Protein AF-A0A9P6LSP8-F1 (afdb_monomer_lite)

pLDDT: mean 77.87, std 23.36, range [24.56, 97.88]

Organism: NCBI:txid1440133

Structure (mmCIF, N/CA/C/O backbone):
data_AF-A0A9P6LSP8-F1
#
_entry.id   AF-A0A9P6LSP8-F1
#
loop_
_atom_site.group_PDB
_atom_site.id
_atom_site.type_symbol
_atom_site.label_atom_id
_atom_site.label_alt_id
_atom_site.label_comp_id
_atom_site.label_asym_id
_atom_site.label_entity_id
_atom_site.label_seq_id
_atom_site.pdbx_PDB_ins_code
_atom_site.Cartn_x
_atom_site.Cartn_y
_atom_site.Cartn_z
_atom_site.occupancy
_atom_site.B_iso_or_equiv
_atom_site.auth_seq_id
_atom_site.auth_comp_id
_atom_site.auth_asym_id
_atom_site.auth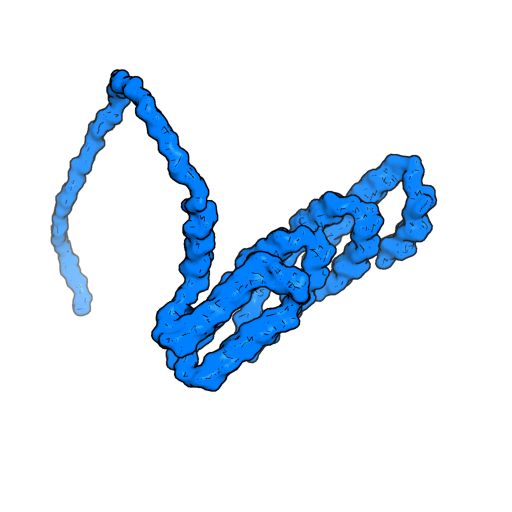_atom_id
_atom_site.pdbx_PDB_model_num
ATOM 1 N N . MET A 1 1 ? -10.458 -14.085 19.325 1.00 61.28 1 MET A N 1
ATOM 2 C CA . MET A 1 1 ? -10.525 -14.701 20.668 1.00 61.28 1 MET A CA 1
ATOM 3 C C . MET A 1 1 ? -11.091 -13.749 21.719 1.00 61.28 1 MET A C 1
ATOM 5 O O . MET A 1 1 ? -12.047 -14.156 22.343 1.00 61.28 1 MET A O 1
ATOM 9 N N . LEU A 1 2 ? -10.627 -12.500 21.901 1.00 66.06 2 LEU A N 1
ATOM 10 C CA . LEU A 1 2 ? -11.286 -11.55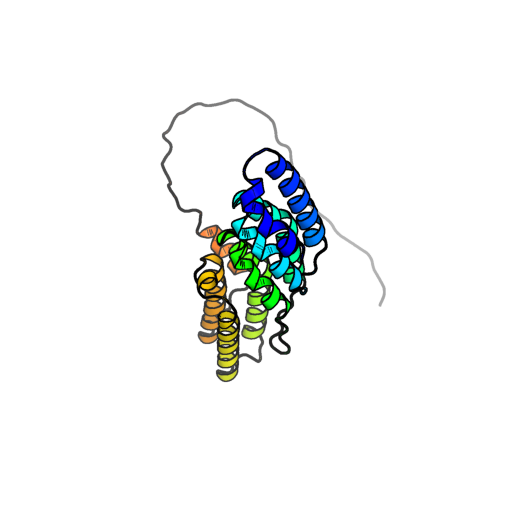6 22.839 1.00 66.06 2 LEU A CA 1
ATOM 11 C C . LEU A 1 2 ? -12.669 -11.077 22.349 1.00 66.06 2 LEU A C 1
ATOM 13 O O . LEU A 1 2 ? -13.629 -11.066 23.115 1.00 66.06 2 LEU A O 1
ATOM 17 N N . HIS A 1 3 ? -12.783 -10.743 21.058 1.00 61.31 3 HIS A N 1
ATOM 18 C CA . HIS A 1 3 ? -14.036 -10.276 20.447 1.00 61.31 3 HIS A CA 1
ATOM 19 C C . HIS A 1 3 ? -15.187 -11.282 20.624 1.00 61.31 3 HIS A C 1
ATOM 21 O O . HIS A 1 3 ? -16.324 -10.893 20.842 1.00 61.31 3 HIS A O 1
ATOM 27 N N . THR A 1 4 ? -14.886 -12.581 20.617 1.00 69.12 4 THR A N 1
ATOM 28 C CA . THR A 1 4 ? -15.861 -13.676 20.720 1.00 69.12 4 THR A CA 1
ATOM 29 C C . THR A 1 4 ? -16.591 -13.694 22.065 1.00 69.12 4 THR A C 1
ATOM 31 O O . THR A 1 4 ? -17.728 -14.144 22.138 1.00 69.12 4 THR A O 1
ATOM 34 N N . TRP A 1 5 ? -15.951 -13.182 23.119 1.00 62.47 5 TRP A N 1
ATOM 35 C CA . TRP A 1 5 ? -16.520 -13.126 24.466 1.00 62.47 5 TRP A CA 1
ATOM 36 C C . TRP A 1 5 ? -17.176 -11.791 24.788 1.00 62.47 5 TRP A C 1
ATOM 38 O O . TRP A 1 5 ? -18.027 -11.759 25.663 1.00 62.47 5 TRP A O 1
ATOM 48 N N . ILE A 1 6 ? -16.789 -10.708 24.109 1.00 65.19 6 ILE A N 1
ATOM 49 C CA . ILE A 1 6 ? -17.294 -9.354 24.387 1.00 65.19 6 ILE A CA 1
ATOM 50 C C . ILE A 1 6 ? -18.450 -8.992 23.451 1.00 65.19 6 ILE A C 1
ATOM 52 O O . ILE A 1 6 ? -19.449 -8.442 23.903 1.00 65.19 6 ILE A O 1
ATOM 56 N N . HIS A 1 7 ? -18.360 -9.353 22.167 1.00 66.50 7 HIS A N 1
ATOM 57 C CA . HIS A 1 7 ? -19.367 -8.976 21.175 1.00 66.50 7 HIS A CA 1
ATOM 58 C C . HIS A 1 7 ? -20.797 -9.444 21.481 1.00 66.50 7 HIS A C 1
ATOM 60 O O . HIS A 1 7 ? -21.718 -8.686 21.204 1.00 66.50 7 HIS A O 1
ATOM 66 N N . PRO A 1 8 ? -21.039 -10.633 22.064 1.00 73.56 8 PRO A N 1
ATOM 67 C CA . PRO A 1 8 ? -22.403 -11.058 22.391 1.00 73.56 8 PRO A CA 1
ATOM 68 C C . PRO A 1 8 ? -23.097 -10.190 23.448 1.00 73.56 8 PRO A C 1
ATOM 70 O O . PRO A 1 8 ? -24.321 -10.181 23.520 1.00 73.56 8 PRO A O 1
ATOM 73 N N . TRP A 1 9 ? -22.326 -9.471 24.266 1.00 65.56 9 TRP A N 1
ATOM 74 C CA . TRP A 1 9 ? -22.843 -8.644 25.359 1.00 65.56 9 TRP A CA 1
ATOM 75 C C . TRP A 1 9 ? -22.936 -7.164 24.982 1.00 65.56 9 TRP A C 1
ATOM 77 O O . TRP A 1 9 ? -23.571 -6.412 25.713 1.00 65.56 9 TRP A O 1
ATOM 87 N N . LEU A 1 10 ? -22.367 -6.763 23.833 1.00 65.94 10 LEU A N 1
ATOM 88 C CA . LEU A 1 10 ? -22.430 -5.398 23.292 1.00 65.94 10 LEU A CA 1
ATOM 89 C C . LEU A 1 10 ? -23.855 -4.822 23.313 1.00 65.94 10 LEU A C 1
ATOM 91 O O . LEU A 1 10 ? -24.031 -3.787 23.945 1.00 65.94 10 LEU A O 1
ATOM 95 N N . PRO A 1 11 ? -24.885 -5.500 22.760 1.00 65.69 11 PRO A N 1
ATOM 96 C CA . PRO A 1 11 ? -26.241 -4.940 22.698 1.00 65.69 11 PRO A CA 1
ATOM 97 C C . PRO A 1 11 ? -26.900 -4.734 24.069 1.00 65.69 11 PRO A C 1
ATOM 99 O O . PRO A 1 11 ? -27.902 -4.042 24.181 1.00 65.69 11 PRO A O 1
ATOM 102 N N . VAL A 1 12 ? -26.378 -5.385 25.114 1.00 63.94 12 VAL A N 1
ATOM 103 C CA . VAL A 1 12 ? -26.905 -5.311 26.487 1.00 63.94 12 VAL A CA 1
ATOM 104 C C . VAL A 1 12 ? -26.190 -4.221 27.295 1.00 63.94 12 VAL A C 1
ATOM 106 O O . VAL A 1 12 ? -26.702 -3.774 28.317 1.00 63.94 12 VAL A O 1
ATOM 109 N N . LEU A 1 13 ? -25.003 -3.793 26.852 1.00 60.16 13 LEU A N 1
ATOM 110 C CA . LEU A 1 13 ? -24.149 -2.822 27.540 1.00 60.16 13 LEU A CA 1
ATOM 111 C C . LEU A 1 13 ? -24.349 -1.372 27.061 1.00 60.16 13 LEU A C 1
ATOM 113 O O . LEU A 1 13 ? -23.879 -0.470 27.751 1.00 60.16 13 LEU A O 1
ATOM 117 N N . GLU A 1 14 ? -25.107 -1.155 25.975 1.00 55.66 14 GLU A N 1
ATOM 118 C CA . GLU A 1 14 ? -25.352 0.134 25.285 1.00 55.66 14 GLU A CA 1
ATOM 119 C C . GLU A 1 14 ? -25.941 1.280 26.152 1.00 55.66 14 GLU A C 1
ATOM 121 O O . GLU A 1 14 ? -26.179 2.379 25.650 1.00 55.66 14 GLU A O 1
ATOM 126 N N . GLU A 1 15 ? -26.186 1.086 27.454 1.00 56.22 15 GLU A N 1
ATOM 127 C CA . GLU A 1 15 ? -26.955 2.028 28.279 1.00 56.22 15 GLU A CA 1
ATOM 128 C C . GLU A 1 15 ? -26.159 3.069 29.098 1.00 56.22 15 GLU A C 1
ATOM 130 O O . GLU A 1 15 ? -26.785 3.992 29.617 1.00 56.22 15 GLU A O 1
ATOM 135 N N . SER A 1 16 ? -24.821 3.039 29.236 1.00 56.72 16 SER A N 1
ATOM 136 C CA . SER A 1 16 ? -24.092 4.159 29.896 1.00 56.72 16 SER A CA 1
ATOM 137 C C . SER A 1 16 ? -22.555 4.098 29.812 1.00 56.72 16 SER A C 1
ATOM 139 O O . SER A 1 16 ? -21.981 3.094 29.412 1.00 56.72 16 SER A O 1
ATOM 141 N N . ARG A 1 17 ? -21.901 5.196 30.256 1.00 53.81 17 ARG A N 1
ATOM 142 C CA . ARG A 1 17 ? -20.453 5.531 30.418 1.00 53.81 17 ARG A CA 1
ATOM 143 C C . ARG A 1 17 ? -19.425 4.387 30.539 1.00 53.81 17 ARG A C 1
ATOM 145 O O . ARG A 1 17 ? -18.260 4.618 30.222 1.00 53.81 17 ARG A O 1
ATOM 152 N N . LEU A 1 18 ? -19.836 3.201 30.981 1.00 53.88 18 LEU A N 1
ATOM 153 C CA .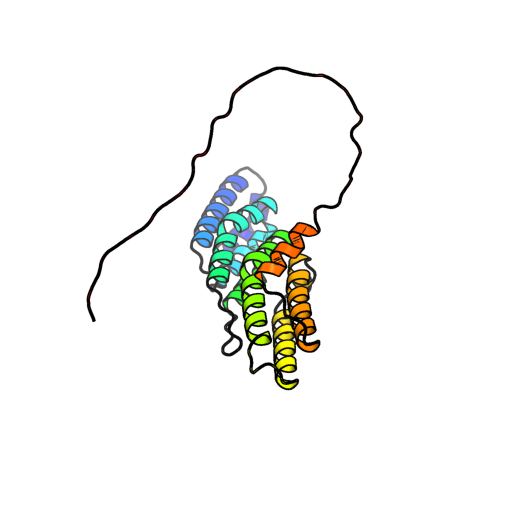 LEU A 1 18 ? -19.042 1.972 31.011 1.00 53.88 18 LEU A CA 1
ATOM 154 C C . LEU A 1 18 ? -18.443 1.631 29.634 1.00 53.88 18 LEU A C 1
ATOM 156 O O . LEU A 1 18 ? -17.298 1.190 29.556 1.00 53.88 18 LEU A O 1
ATOM 160 N N . ASP A 1 19 ? -19.181 1.920 28.560 1.00 62.88 19 ASP A N 1
ATOM 161 C CA . ASP A 1 19 ? -18.735 1.741 27.177 1.00 62.88 19 ASP A CA 1
ATOM 162 C C . ASP A 1 19 ? -17.485 2.572 26.847 1.00 62.88 19 ASP A C 1
ATOM 164 O O . ASP A 1 19 ? -16.518 2.068 26.277 1.00 62.88 19 ASP A O 1
ATOM 168 N N . GLN A 1 20 ? -17.440 3.847 27.247 1.00 67.00 20 GLN A N 1
ATOM 169 C CA . GLN A 1 20 ? -16.327 4.732 26.882 1.00 67.00 20 GLN A CA 1
ATOM 170 C C . GLN A 1 20 ? -15.009 4.338 27.560 1.00 67.00 20 GLN A C 1
ATOM 172 O O . GLN A 1 20 ? -13.959 4.355 26.913 1.00 67.00 20 GLN A O 1
ATOM 177 N N . GLU A 1 21 ? -15.055 3.967 28.842 1.00 74.12 21 GLU A N 1
ATOM 178 C CA . GLU A 1 21 ? -13.865 3.546 29.590 1.00 74.12 21 GLU A CA 1
ATOM 179 C C . GLU A 1 21 ? -13.378 2.165 29.127 1.00 74.12 21 GLU A C 1
ATOM 181 O O . GLU A 1 21 ? -12.191 1.996 28.833 1.00 74.12 21 GLU A O 1
ATOM 186 N N . LEU A 1 22 ? -14.293 1.204 28.948 1.00 78.75 22 LEU A N 1
ATOM 187 C CA . LEU A 1 22 ? -13.953 -0.144 28.498 1.00 78.75 22 LEU A CA 1
ATOM 188 C C . LEU A 1 22 ? -13.414 -0.156 27.059 1.00 78.75 22 LEU A C 1
ATOM 190 O O . LEU A 1 22 ? -12.367 -0.759 26.807 1.00 78.75 22 LEU A O 1
ATOM 194 N N . TYR A 1 23 ? -14.061 0.536 26.111 1.00 80.62 23 TYR A N 1
ATOM 195 C CA . TYR A 1 23 ? -13.532 0.649 24.745 1.00 80.62 23 TYR A CA 1
ATOM 196 C C . TYR A 1 23 ? -12.237 1.453 24.703 1.00 80.62 23 TYR A C 1
ATOM 198 O O . TYR A 1 23 ? -11.376 1.166 23.872 1.00 80.62 23 TYR A O 1
ATOM 206 N N . GLY A 1 24 ? -12.058 2.434 25.591 1.00 84.75 24 GLY A N 1
ATOM 207 C CA . GLY A 1 24 ? -10.783 3.128 25.763 1.00 84.75 24 GLY A CA 1
ATOM 208 C C . GLY A 1 24 ? -9.654 2.163 26.131 1.00 84.75 24 GLY A C 1
ATOM 209 O O . GLY A 1 24 ? -8.609 2.142 25.475 1.00 84.75 24 GLY A O 1
ATOM 210 N N . ASP A 1 25 ? -9.884 1.301 27.119 1.00 85.06 25 ASP A N 1
ATOM 211 C CA . ASP A 1 25 ? -8.906 0.306 27.556 1.00 85.06 25 ASP A CA 1
ATOM 212 C C . ASP A 1 25 ? -8.633 -0.777 26.514 1.00 85.06 25 ASP A C 1
ATOM 214 O O . ASP A 1 25 ? -7.474 -1.152 26.302 1.00 85.06 25 ASP A O 1
ATOM 218 N N . ILE A 1 26 ? -9.671 -1.262 25.830 1.00 86.88 26 ILE A N 1
ATOM 219 C CA . ILE A 1 26 ? -9.524 -2.229 24.740 1.00 86.88 26 ILE A CA 1
ATOM 220 C C . ILE A 1 26 ? -8.712 -1.608 23.604 1.00 86.88 26 ILE A C 1
ATOM 222 O O . ILE A 1 26 ? -7.727 -2.208 23.177 1.00 86.88 26 ILE A O 1
ATOM 226 N N . ARG A 1 27 ? -9.055 -0.393 23.155 1.00 89.00 27 ARG A N 1
ATOM 227 C CA . ARG A 1 27 ? -8.299 0.316 22.111 1.00 89.00 27 ARG A CA 1
ATOM 228 C C . ARG A 1 27 ? -6.853 0.533 22.516 1.00 89.00 27 ARG A C 1
ATOM 230 O O . ARG A 1 27 ? -5.969 0.290 21.706 1.00 89.00 27 ARG A O 1
ATOM 237 N N . ARG A 1 28 ? -6.588 0.920 23.766 1.00 89.56 28 ARG A N 1
ATOM 238 C CA . ARG A 1 28 ? -5.221 1.069 24.280 1.00 89.56 28 ARG A CA 1
ATOM 239 C C . ARG A 1 28 ? -4.450 -0.251 24.227 1.00 89.56 28 ARG A C 1
ATOM 241 O O . ARG A 1 28 ? -3.308 -0.266 23.778 1.00 89.56 28 ARG A O 1
ATOM 248 N N . LYS A 1 29 ? -5.055 -1.365 24.651 1.00 89.25 29 LYS A N 1
ATOM 249 C CA . LYS A 1 29 ? -4.416 -2.691 24.585 1.00 89.25 29 LYS A CA 1
ATOM 250 C C . LYS A 1 29 ? -4.181 -3.148 23.145 1.00 89.25 29 LYS A C 1
ATOM 252 O O . LYS A 1 29 ? -3.104 -3.660 22.852 1.00 89.25 29 LYS A O 1
ATOM 257 N N . LEU A 1 30 ? -5.149 -2.928 22.253 1.00 90.56 30 LEU A N 1
ATOM 258 C CA . LEU A 1 30 ? -5.001 -3.192 20.820 1.00 90.56 30 LEU A CA 1
ATOM 259 C C . LEU A 1 30 ? -3.877 -2.342 20.225 1.00 90.56 30 LEU A C 1
ATOM 261 O O . LEU A 1 30 ? -3.019 -2.886 19.544 1.00 90.56 30 LEU A O 1
ATOM 265 N N . ALA A 1 31 ? -3.825 -1.047 20.542 1.00 91.69 31 ALA A N 1
ATOM 266 C CA . ALA A 1 31 ? -2.787 -0.135 20.074 1.00 91.69 31 ALA A CA 1
ATOM 267 C C . ALA A 1 31 ? -1.391 -0.602 20.492 1.00 91.69 31 ALA A C 1
ATOM 269 O O . ALA A 1 31 ? -0.483 -0.608 19.670 1.00 91.69 31 ALA A O 1
ATOM 270 N N . LEU A 1 32 ? -1.221 -1.029 21.748 1.00 91.31 32 LEU A N 1
ATOM 271 C CA . LEU A 1 32 ? 0.051 -1.557 22.247 1.00 91.31 32 LEU A CA 1
ATOM 272 C C . LEU A 1 32 ? 0.450 -2.861 21.545 1.00 91.31 32 LEU A C 1
ATOM 274 O O . LEU A 1 32 ? 1.609 -3.022 21.175 1.00 91.31 32 LEU A O 1
ATOM 278 N N . GLY A 1 33 ? -0.502 -3.775 21.337 1.00 91.56 33 GLY A N 1
ATOM 279 C CA . GLY A 1 33 ? -0.252 -5.028 20.622 1.00 91.56 33 GLY A CA 1
ATOM 280 C C . GLY A 1 33 ? 0.118 -4.797 19.157 1.00 91.56 33 GLY A C 1
ATOM 281 O O . GLY A 1 33 ? 1.120 -5.323 18.686 1.00 91.56 33 GLY A O 1
ATOM 282 N N . LEU A 1 34 ? -0.645 -3.952 18.460 1.00 92.12 34 LEU A N 1
ATOM 283 C CA . LEU A 1 34 ? -0.401 -3.572 17.066 1.00 92.12 34 LEU A CA 1
ATOM 284 C C . LEU A 1 34 ? 0.897 -2.772 16.910 1.00 92.12 34 LEU A C 1
ATOM 286 O O . LEU A 1 34 ? 1.607 -2.935 15.925 1.00 92.12 34 LEU A O 1
ATOM 290 N N . ALA A 1 35 ? 1.262 -1.966 17.906 1.00 90.38 35 ALA A N 1
ATOM 291 C CA . ALA A 1 35 ? 2.534 -1.261 17.899 1.00 90.38 35 ALA A CA 1
ATOM 292 C C . ALA A 1 35 ? 3.732 -2.214 18.006 1.00 90.38 35 ALA A C 1
ATOM 294 O O . ALA A 1 35 ? 4.800 -1.843 17.543 1.00 90.38 35 ALA A O 1
ATOM 295 N N . ALA A 1 36 ? 3.599 -3.412 18.580 1.00 89.00 36 ALA A N 1
ATOM 296 C CA . ALA A 1 36 ? 4.663 -4.426 18.643 1.00 89.00 36 ALA A CA 1
ATOM 297 C C . ALA A 1 36 ? 4.507 -5.546 17.593 1.00 89.00 36 ALA A C 1
ATOM 299 O O . ALA A 1 36 ? 5.291 -6.494 17.577 1.00 89.00 36 ALA A O 1
ATOM 300 N N . TRP A 1 37 ? 3.484 -5.455 16.744 1.00 93.00 37 TRP A N 1
ATOM 301 C CA . TRP A 1 37 ? 3.138 -6.468 15.754 1.00 93.00 37 TRP A CA 1
ATOM 302 C C . TRP A 1 37 ? 4.096 -6.458 14.553 1.00 93.00 37 TRP A C 1
ATOM 304 O O . TRP A 1 37 ? 4.677 -5.432 14.197 1.00 93.00 37 TRP A O 1
ATOM 314 N N . ASN A 1 38 ? 4.247 -7.628 13.927 1.00 90.81 38 ASN A N 1
ATOM 315 C CA . ASN A 1 38 ? 5.049 -7.840 12.727 1.00 90.81 38 ASN A CA 1
ATOM 316 C C . ASN A 1 38 ? 4.139 -7.925 11.499 1.00 90.81 38 ASN A C 1
ATOM 318 O O . ASN A 1 38 ? 3.220 -8.734 11.495 1.00 90.81 38 ASN A O 1
ATOM 322 N N . VAL A 1 39 ? 4.452 -7.178 10.437 1.00 93.94 39 VAL A N 1
ATOM 323 C CA . VAL A 1 39 ? 3.640 -7.104 9.208 1.00 93.94 39 VAL A CA 1
ATOM 324 C C . VAL A 1 39 ? 3.276 -8.470 8.618 1.00 93.94 39 VAL A C 1
ATOM 326 O O . VAL A 1 39 ? 2.163 -8.644 8.135 1.00 93.94 39 VAL A O 1
ATOM 329 N N . LEU A 1 40 ? 4.177 -9.452 8.688 1.00 93.56 40 LEU A N 1
ATOM 330 C CA . LEU A 1 40 ? 3.964 -10.789 8.127 1.00 93.56 40 LEU A CA 1
ATOM 331 C C . LEU A 1 40 ? 3.054 -11.683 8.984 1.00 93.56 40 LEU A C 1
ATOM 333 O O . LEU A 1 40 ? 2.701 -12.776 8.547 1.00 93.56 40 LEU A O 1
ATOM 337 N N . ASP A 1 41 ? 2.674 -11.265 10.195 1.00 92.69 41 ASP A N 1
ATOM 338 C CA . ASP A 1 41 ? 1.727 -12.010 11.023 1.00 92.69 41 ASP A CA 1
ATOM 339 C C . ASP A 1 41 ? 0.272 -11.663 10.633 1.00 92.69 41 ASP A C 1
ATOM 341 O O . ASP A 1 41 ? -0.217 -10.578 10.961 1.00 92.69 41 ASP A O 1
ATOM 345 N N . PRO A 1 42 ? -0.487 -12.588 10.012 1.00 88.69 42 PRO A N 1
ATOM 346 C CA . PRO A 1 42 ? -1.859 -12.327 9.575 1.00 88.69 42 PRO A CA 1
ATOM 347 C C . PRO A 1 42 ? -2.860 -12.221 10.737 1.00 88.69 42 PRO A C 1
ATOM 349 O O . PRO A 1 42 ? -4.042 -11.942 10.516 1.00 88.69 42 PRO A O 1
ATOM 352 N N . SER A 1 43 ? -2.443 -12.498 11.978 1.00 89.44 43 SER A N 1
ATOM 353 C CA . SER A 1 43 ? -3.336 -12.518 13.137 1.00 89.44 43 SER A CA 1
ATOM 354 C C . SER A 1 43 ? -3.937 -11.144 13.455 1.00 89.44 43 SER A C 1
ATOM 356 O O . SER A 1 43 ? -5.102 -11.081 13.855 1.00 89.44 43 SER A O 1
ATOM 358 N N . ALA A 1 44 ? -3.198 -10.053 13.220 1.00 91.50 44 ALA A N 1
ATOM 359 C CA . ALA A 1 44 ? -3.632 -8.697 13.555 1.00 91.50 44 ALA A CA 1
ATOM 360 C C . ALA A 1 44 ? -4.915 -8.287 12.825 1.00 91.50 44 ALA A C 1
ATOM 362 O O . ALA A 1 44 ? -5.849 -7.807 13.468 1.00 91.50 44 ALA A O 1
ATOM 363 N N . LEU A 1 45 ? -5.005 -8.555 11.517 1.00 90.88 45 LEU A N 1
ATOM 364 C CA . LEU A 1 45 ? -6.209 -8.280 10.727 1.00 90.88 45 LEU A CA 1
ATOM 365 C C . LEU A 1 45 ? -7.426 -9.025 11.287 1.00 90.88 45 LEU A C 1
ATOM 367 O O . LEU A 1 45 ? -8.453 -8.408 11.548 1.00 90.88 45 LEU A O 1
ATOM 371 N N . ARG A 1 46 ? -7.288 -10.324 11.586 1.00 89.00 46 ARG A N 1
ATOM 372 C CA . ARG A 1 46 ? -8.381 -11.146 12.152 1.00 89.00 46 ARG A CA 1
ATOM 373 C C . ARG A 1 46 ? -8.812 -10.687 13.543 1.00 89.00 46 ARG A C 1
ATOM 375 O O . ARG A 1 46 ? -9.953 -10.890 13.955 1.00 89.00 46 ARG A O 1
ATOM 382 N N . VAL A 1 47 ? -7.879 -10.142 14.323 1.00 88.75 47 VAL A N 1
ATOM 383 C CA . VAL A 1 47 ? -8.176 -9.597 15.652 1.00 88.75 47 VAL A CA 1
ATOM 384 C C . VAL A 1 47 ? -8.952 -8.293 15.534 1.00 88.75 47 VAL A C 1
ATOM 386 O O . VAL A 1 47 ? -9.838 -8.061 16.356 1.00 88.75 47 VAL A O 1
ATOM 389 N N . LEU A 1 48 ? -8.622 -7.477 14.536 1.00 90.44 48 LEU A N 1
ATOM 390 C CA . LEU A 1 48 ? -9.118 -6.122 14.356 1.00 90.44 48 LEU A CA 1
ATOM 391 C C . LEU A 1 48 ? -10.435 -6.050 13.565 1.00 90.44 48 LEU A C 1
ATOM 393 O O . LEU A 1 48 ? -11.271 -5.204 13.865 1.00 90.44 48 LEU A O 1
ATOM 397 N N . GLU A 1 49 ? -10.640 -6.941 12.597 1.00 88.81 49 GLU A N 1
ATOM 398 C CA . GLU A 1 49 ? -11.809 -6.974 11.709 1.00 88.81 49 GLU A CA 1
ATOM 399 C C . GLU A 1 49 ? -13.161 -6.913 12.448 1.00 88.81 49 GLU A C 1
ATOM 401 O O . GLU A 1 49 ? -13.980 -6.070 12.077 1.00 88.81 49 GLU A O 1
ATOM 406 N N . PRO A 1 50 ? -13.395 -7.660 13.547 1.00 87.62 50 PRO A N 1
ATOM 407 C CA . PRO A 1 50 ? -14.652 -7.565 14.293 1.00 87.62 50 PRO A CA 1
ATOM 408 C C . PRO A 1 50 ? -14.924 -6.160 14.843 1.00 87.62 50 PRO A C 1
ATOM 410 O O . PRO A 1 50 ? -16.076 -5.753 14.953 1.00 87.62 50 PRO A O 1
ATOM 413 N N . TRP A 1 51 ? -13.883 -5.383 15.147 1.00 86.31 51 TRP A N 1
ATOM 414 C CA . TRP A 1 51 ? -14.021 -4.062 15.760 1.00 86.31 51 TRP A CA 1
ATOM 415 C C . TRP A 1 51 ? -14.416 -2.958 14.772 1.00 86.31 51 TRP A C 1
ATOM 417 O O . TRP A 1 51 ? -14.792 -1.878 15.225 1.00 86.31 51 TRP A O 1
ATOM 427 N N . LYS A 1 52 ? -14.404 -3.216 13.451 1.00 83.69 52 LYS A N 1
ATOM 428 C CA . LYS A 1 52 ? -14.821 -2.243 12.416 1.00 83.69 52 LYS A CA 1
ATOM 429 C C . LYS A 1 52 ? -16.242 -1.709 12.625 1.00 83.69 52 LYS A C 1
ATOM 431 O O . LYS A 1 52 ? -16.500 -0.556 12.311 1.00 83.69 52 LYS A O 1
ATOM 436 N N . GLY A 1 53 ? -17.148 -2.541 13.145 1.00 81.62 53 GLY A N 1
ATOM 437 C CA . GLY A 1 53 ? -18.535 -2.156 13.434 1.00 81.62 53 GLY A CA 1
ATOM 438 C C . GLY A 1 53 ? -18.784 -1.690 14.871 1.00 81.62 53 GLY A C 1
ATOM 439 O O . GLY A 1 53 ? -19.909 -1.327 15.190 1.00 81.62 53 GLY A O 1
ATOM 440 N N . VAL A 1 54 ? -17.768 -1.739 15.739 1.00 83.69 54 VAL A N 1
ATOM 441 C CA . VAL A 1 54 ? -17.889 -1.410 17.172 1.00 83.69 54 VAL A CA 1
ATOM 442 C C . VAL A 1 54 ? -17.267 -0.055 17.475 1.00 83.69 54 VAL A C 1
ATOM 444 O O . VAL A 1 54 ? -17.842 0.750 18.202 1.00 83.69 54 VAL A O 1
ATOM 447 N N . PHE A 1 55 ? -16.081 0.214 16.930 1.00 84.88 55 PHE A N 1
ATOM 448 C CA . PHE A 1 55 ? -15.440 1.514 17.090 1.00 84.88 55 PHE A CA 1
ATOM 449 C C . PHE A 1 55 ? -16.040 2.538 16.134 1.00 84.88 55 PHE A C 1
ATOM 451 O O . PHE A 1 55 ? -16.442 2.213 15.017 1.00 84.88 55 PHE A O 1
ATOM 458 N N . SER A 1 56 ? -16.052 3.804 16.559 1.00 88.12 56 SER A N 1
ATOM 459 C CA . SER A 1 56 ? -16.348 4.897 15.639 1.00 88.12 56 SER A CA 1
ATOM 460 C C . SER A 1 56 ? -15.302 4.928 14.518 1.00 88.12 56 SER A C 1
ATOM 462 O O . SER A 1 56 ? -14.141 4.567 14.732 1.00 88.12 56 SER A O 1
ATOM 464 N N . ALA A 1 57 ? -15.691 5.394 13.328 1.00 87.69 57 ALA A N 1
ATOM 465 C CA . ALA A 1 57 ? -14.774 5.491 12.191 1.00 87.69 57 ALA A CA 1
ATOM 466 C C . ALA A 1 57 ? -13.507 6.297 12.539 1.00 87.69 57 ALA A C 1
ATOM 468 O O . ALA A 1 57 ? -12.400 5.867 12.228 1.00 87.69 57 ALA A O 1
ATOM 469 N N . ALA A 1 58 ? -13.663 7.406 13.272 1.00 88.94 58 ALA A N 1
ATOM 470 C CA . ALA A 1 58 ? -12.554 8.253 13.707 1.00 88.94 58 ALA A CA 1
ATOM 471 C C . ALA A 1 58 ? -11.618 7.551 14.707 1.00 88.94 58 ALA A C 1
ATOM 473 O O . ALA A 1 58 ? -10.397 7.689 14.626 1.00 88.94 58 ALA A O 1
ATOM 474 N N . ASP A 1 59 ? -12.171 6.783 15.650 1.00 89.81 59 ASP A N 1
ATOM 475 C CA . ASP A 1 59 ? -11.370 6.039 16.624 1.00 89.81 59 ASP A CA 1
ATOM 476 C C . ASP A 1 59 ? -10.602 4.891 15.972 1.00 89.81 59 ASP A C 1
ATOM 478 O O . ASP A 1 59 ? -9.448 4.640 16.332 1.00 89.81 59 ASP A O 1
ATOM 482 N N . MET A 1 60 ? -11.243 4.204 15.023 1.00 91.25 60 MET A N 1
ATOM 483 C CA . MET A 1 60 ? -10.610 3.155 14.238 1.00 91.25 60 MET A CA 1
ATOM 484 C C . MET A 1 60 ? -9.467 3.739 13.416 1.00 91.25 60 MET A C 1
ATOM 486 O O . MET A 1 60 ? -8.333 3.293 13.549 1.00 91.25 60 MET A O 1
ATOM 490 N N . GLU A 1 61 ? -9.725 4.795 12.647 1.00 91.56 61 GLU A N 1
ATOM 491 C CA . GLU A 1 61 ? -8.703 5.462 11.845 1.00 91.56 61 GLU A CA 1
ATOM 492 C C . GLU A 1 61 ? -7.515 5.911 12.708 1.00 91.56 61 GLU A C 1
ATOM 494 O O . GLU A 1 61 ? -6.369 5.587 12.400 1.00 91.56 61 GLU A O 1
ATOM 499 N N . MET A 1 62 ? -7.761 6.566 13.847 1.00 92.44 62 MET A N 1
ATOM 500 C CA . MET A 1 62 ? -6.687 7.004 14.741 1.00 92.44 62 MET A CA 1
ATOM 501 C C . MET A 1 62 ? -5.847 5.834 15.275 1.00 92.44 62 MET A C 1
ATOM 503 O O . MET A 1 62 ? -4.625 5.965 15.392 1.00 92.44 62 MET A O 1
ATOM 507 N N . LEU A 1 63 ? -6.480 4.706 15.608 1.00 93.19 63 LEU A N 1
ATOM 508 C CA . LEU A 1 63 ? -5.792 3.489 16.037 1.00 93.19 63 LEU A CA 1
ATOM 509 C C . LEU A 1 63 ? -4.876 2.962 14.925 1.00 93.19 63 LEU A C 1
ATOM 511 O O . LEU A 1 63 ? -3.700 2.690 15.168 1.00 93.19 63 LEU A O 1
ATOM 515 N N . ILE A 1 64 ? -5.387 2.860 13.698 1.00 94.81 64 ILE A N 1
ATOM 516 C CA . ILE A 1 64 ? -4.631 2.329 12.560 1.00 94.81 64 ILE A CA 1
ATOM 517 C C . ILE A 1 64 ? -3.478 3.256 12.174 1.00 94.81 64 ILE A C 1
ATOM 519 O O . ILE A 1 64 ? -2.342 2.795 12.044 1.00 94.81 64 ILE A O 1
ATOM 523 N N . LEU A 1 65 ? -3.725 4.563 12.082 1.00 94.44 65 LEU A N 1
ATOM 524 C CA . LEU A 1 65 ? -2.693 5.546 11.750 1.00 94.44 65 LEU A CA 1
ATOM 525 C C . LEU A 1 65 ? -1.558 5.579 12.783 1.00 94.44 65 LEU A C 1
ATOM 527 O O . LEU A 1 65 ? -0.400 5.747 12.411 1.00 94.44 65 LEU A O 1
ATOM 531 N N . LYS A 1 66 ? -1.861 5.412 14.076 1.00 93.50 66 LYS A N 1
ATOM 532 C CA . LYS A 1 66 ? -0.841 5.467 15.137 1.00 93.50 66 LYS A CA 1
ATOM 533 C C . LYS A 1 66 ? -0.099 4.153 15.344 1.00 93.50 66 LYS A C 1
ATOM 535 O O . LYS A 1 66 ? 1.069 4.182 15.719 1.00 93.50 66 LYS A O 1
ATOM 540 N N . SER A 1 67 ? -0.772 3.019 15.170 1.00 93.62 67 SER A N 1
ATOM 541 C CA . SER A 1 67 ? -0.233 1.716 15.574 1.00 93.62 67 SER A CA 1
ATOM 542 C C . SER A 1 67 ? 0.201 0.850 14.399 1.00 93.62 67 SER A C 1
ATOM 544 O O . SER A 1 67 ? 1.201 0.148 14.508 1.00 93.62 67 SER A O 1
ATOM 546 N N . VAL A 1 68 ? -0.535 0.893 13.288 1.00 95.88 68 VAL A N 1
ATOM 547 C CA . VAL A 1 68 ? -0.340 -0.014 12.149 1.00 95.88 68 VAL A CA 1
ATOM 548 C C . VAL A 1 68 ? 0.472 0.651 11.047 1.00 95.88 68 VAL A C 1
ATOM 550 O O . VAL A 1 68 ? 1.431 0.056 10.564 1.00 95.88 68 VAL A O 1
ATOM 553 N N . LEU A 1 69 ? 0.136 1.892 10.674 1.00 96.31 69 LEU A N 1
ATOM 554 C CA . LEU A 1 69 ? 0.808 2.601 9.580 1.00 96.31 69 LEU A CA 1
ATOM 555 C C . LEU A 1 69 ? 2.341 2.617 9.713 1.00 96.31 69 LEU A C 1
ATOM 557 O O . LEU A 1 69 ? 2.996 2.276 8.730 1.00 96.31 69 LEU A O 1
ATOM 561 N N . PRO A 1 70 ? 2.940 2.912 10.889 1.00 96.50 70 PRO A N 1
ATOM 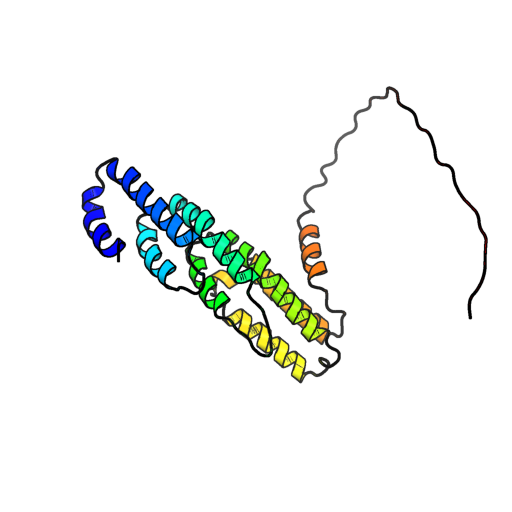562 C CA . PRO A 1 70 ? 4.398 2.902 11.025 1.00 96.50 70 PRO A CA 1
ATOM 563 C C . PRO A 1 70 ? 5.015 1.529 10.734 1.00 96.50 70 PRO A C 1
ATOM 565 O O . PRO A 1 70 ? 6.109 1.450 10.185 1.00 96.50 70 PRO A O 1
ATOM 568 N N . ARG A 1 71 ? 4.301 0.443 11.059 1.00 96.25 71 ARG A N 1
ATOM 569 C CA . ARG A 1 71 ? 4.749 -0.929 10.790 1.00 96.25 71 ARG A CA 1
ATOM 570 C C . ARG A 1 71 ? 4.651 -1.276 9.313 1.00 96.25 71 ARG A C 1
ATOM 572 O O . ARG A 1 71 ? 5.569 -1.892 8.788 1.00 96.25 71 ARG A O 1
ATOM 579 N N . LEU A 1 72 ? 3.591 -0.843 8.627 1.00 97.12 72 LEU A N 1
ATOM 580 C CA . LEU A 1 72 ? 3.480 -1.027 7.176 1.00 97.12 72 LEU A CA 1
ATOM 581 C C . LEU A 1 72 ? 4.581 -0.263 6.430 1.00 97.12 72 LEU A C 1
ATOM 583 O O . LEU A 1 72 ? 5.174 -0.816 5.508 1.00 97.12 72 LEU A O 1
ATOM 587 N N . VAL A 1 73 ? 4.886 0.966 6.863 1.00 97.12 73 VAL A N 1
ATOM 588 C CA . VAL A 1 73 ? 6.019 1.750 6.348 1.00 97.12 73 VAL A CA 1
ATOM 589 C C . VAL A 1 73 ? 7.324 0.982 6.540 1.00 97.12 73 VAL A C 1
ATOM 591 O O . VAL A 1 73 ? 8.019 0.730 5.565 1.00 97.12 73 VAL A O 1
ATOM 594 N N . GLU A 1 74 ? 7.632 0.535 7.760 1.00 95.81 74 GLU A N 1
ATOM 595 C CA . GLU A 1 74 ? 8.847 -0.241 8.055 1.00 95.81 74 GLU A CA 1
ATOM 596 C C . GLU A 1 74 ? 8.946 -1.517 7.198 1.00 95.81 74 GLU A C 1
ATOM 598 O O . GLU A 1 74 ? 9.993 -1.808 6.618 1.00 95.81 74 GLU A O 1
ATOM 603 N N . GLY A 1 75 ? 7.839 -2.252 7.049 1.00 95.50 75 GLY A N 1
ATOM 604 C CA . GLY A 1 75 ? 7.774 -3.429 6.183 1.00 95.50 75 GLY A CA 1
ATOM 605 C C . GLY A 1 75 ? 8.097 -3.091 4.728 1.00 95.50 75 GLY A C 1
ATOM 606 O O . GLY A 1 75 ? 8.959 -3.725 4.120 1.00 95.50 75 GLY A O 1
ATOM 607 N N . LEU A 1 76 ? 7.461 -2.056 4.172 1.00 96.75 76 LEU A N 1
ATOM 608 C CA . LEU A 1 76 ? 7.721 -1.607 2.803 1.00 96.75 76 LEU A CA 1
ATOM 609 C C . LEU A 1 76 ? 9.117 -0.998 2.631 1.00 96.75 76 LEU A C 1
ATOM 611 O O . LEU A 1 76 ? 9.689 -1.110 1.551 1.00 96.75 76 LEU A O 1
ATOM 615 N N . GLN A 1 77 ? 9.724 -0.429 3.671 1.00 95.00 77 GLN A N 1
ATOM 616 C CA . GLN A 1 77 ? 11.112 0.042 3.645 1.00 95.00 77 GLN A CA 1
ATOM 617 C C . GLN A 1 77 ? 12.116 -1.108 3.557 1.00 95.00 77 GLN A C 1
ATOM 619 O O . GLN A 1 77 ? 13.120 -0.979 2.856 1.00 95.00 77 GLN A O 1
ATOM 624 N N . LEU A 1 78 ? 11.820 -2.248 4.175 1.00 93.12 78 LEU A N 1
ATOM 625 C CA . LEU A 1 78 ? 12.623 -3.469 4.062 1.00 93.12 78 LEU A CA 1
ATOM 626 C C . LEU A 1 78 ? 12.291 -4.296 2.814 1.00 93.12 78 LEU A C 1
ATOM 628 O O . LEU A 1 78 ? 13.024 -5.217 2.465 1.00 93.12 78 LEU A O 1
ATOM 632 N N . PHE A 1 79 ? 11.193 -3.976 2.130 1.00 94.44 79 PHE A N 1
ATOM 633 C CA . PHE A 1 79 ? 10.791 -4.656 0.909 1.00 94.44 79 PHE A CA 1
ATOM 634 C C . PHE A 1 79 ? 11.783 -4.412 -0.232 1.00 94.44 79 PHE A C 1
ATOM 636 O O . PHE A 1 79 ? 12.067 -3.265 -0.599 1.00 94.44 79 PHE A O 1
ATOM 643 N N . GLU A 1 80 ? 12.272 -5.503 -0.819 1.00 93.44 80 GLU A N 1
ATOM 644 C CA . GLU A 1 80 ? 13.188 -5.495 -1.954 1.00 93.44 80 GLU A CA 1
ATOM 645 C C . GLU A 1 80 ? 12.495 -6.017 -3.214 1.00 93.44 80 GLU A C 1
ATOM 647 O O . GLU A 1 80 ? 11.858 -7.072 -3.223 1.00 93.44 80 GLU A O 1
ATOM 652 N N . ILE A 1 81 ? 12.657 -5.283 -4.311 1.00 93.62 81 ILE A N 1
ATOM 653 C CA . ILE A 1 81 ? 12.126 -5.660 -5.618 1.00 93.62 81 ILE A CA 1
ATOM 654 C C . ILE A 1 81 ? 13.279 -6.232 -6.439 1.00 93.62 81 ILE A C 1
ATOM 656 O O . ILE A 1 81 ? 14.266 -5.548 -6.700 1.00 93.62 81 ILE A O 1
ATOM 660 N N . ASN A 1 82 ? 13.159 -7.495 -6.845 1.00 89.44 82 ASN A N 1
ATOM 661 C CA . ASN A 1 82 ? 14.187 -8.198 -7.600 1.00 89.44 82 ASN A CA 1
ATOM 662 C C . ASN A 1 82 ? 13.538 -9.011 -8.731 1.00 89.44 82 ASN A C 1
ATOM 664 O O . ASN A 1 82 ? 12.961 -10.066 -8.461 1.00 89.44 82 ASN A O 1
ATOM 668 N N . PRO A 1 83 ? 13.694 -8.595 -10.003 1.00 85.06 83 PRO A N 1
ATOM 669 C CA . PRO A 1 83 ? 13.073 -9.270 -11.142 1.00 85.06 83 PRO A CA 1
ATOM 670 C C . PRO A 1 83 ? 13.445 -10.751 -11.294 1.00 85.06 83 PRO A C 1
ATOM 672 O O . PRO A 1 83 ? 12.698 -11.503 -11.909 1.00 85.06 83 PRO A O 1
ATOM 675 N N . ARG A 1 84 ? 14.591 -11.187 -10.752 1.00 80.62 84 ARG A N 1
ATOM 676 C CA . ARG A 1 84 ? 15.074 -12.575 -10.871 1.00 80.62 84 ARG A CA 1
ATOM 677 C C . ARG A 1 84 ? 14.611 -13.484 -9.737 1.00 80.62 84 ARG A C 1
ATOM 679 O O . ARG A 1 84 ? 14.626 -14.699 -9.894 1.00 80.62 84 ARG A O 1
ATOM 686 N N . ASN A 1 85 ? 14.271 -12.912 -8.586 1.00 86.88 85 ASN A N 1
ATOM 687 C CA . ASN A 1 85 ? 13.861 -13.651 -7.397 1.00 86.88 85 ASN A CA 1
ATOM 688 C C . ASN A 1 85 ? 12.878 -12.802 -6.597 1.00 86.88 85 ASN A C 1
ATOM 690 O O . ASN A 1 85 ? 13.233 -12.204 -5.578 1.00 86.88 85 ASN A O 1
ATOM 694 N N . GLN A 1 86 ? 11.663 -12.690 -7.121 1.00 86.50 86 GLN A N 1
ATOM 695 C CA . GLN A 1 86 ? 10.680 -11.785 -6.564 1.00 86.50 86 GLN A CA 1
ATOM 696 C C . GLN A 1 86 ? 10.030 -12.398 -5.323 1.00 86.50 86 GLN A C 1
ATOM 698 O O . GLN A 1 86 ? 9.358 -13.422 -5.396 1.00 86.50 86 GLN A O 1
ATOM 703 N N . LYS A 1 87 ? 10.220 -11.725 -4.192 1.00 91.50 87 LYS A N 1
ATOM 704 C CA . LYS A 1 87 ? 9.563 -12.007 -2.916 1.00 91.50 87 LYS A CA 1
ATOM 705 C C . LYS A 1 87 ? 8.486 -10.954 -2.717 1.00 91.50 87 LYS A C 1
ATOM 707 O O . LYS A 1 87 ? 8.807 -9.771 -2.792 1.00 91.50 87 LYS A O 1
ATOM 712 N N . ILE A 1 88 ? 7.221 -11.350 -2.598 1.00 94.12 88 ILE A N 1
ATOM 713 C CA . ILE A 1 88 ? 6.072 -10.427 -2.495 1.00 94.12 88 ILE A CA 1
ATOM 714 C C . ILE A 1 88 ? 5.324 -10.537 -1.172 1.00 94.12 88 ILE A C 1
ATOM 716 O O . ILE A 1 88 ? 4.355 -9.818 -0.978 1.00 94.12 88 ILE A O 1
ATOM 720 N N . GLU A 1 89 ? 5.795 -11.363 -0.243 1.00 95.00 89 GLU A N 1
ATOM 721 C CA . GLU A 1 89 ? 5.105 -11.701 1.003 1.00 95.00 89 GLU A CA 1
ATOM 722 C C . GLU A 1 89 ? 4.775 -10.450 1.830 1.00 95.00 89 GLU A C 1
ATOM 724 O O . GLU A 1 89 ? 3.702 -10.346 2.417 1.00 95.00 89 GLU A O 1
ATOM 729 N N . ILE A 1 90 ? 5.677 -9.460 1.838 1.00 95.69 90 ILE A N 1
ATOM 730 C CA . ILE A 1 90 ? 5.432 -8.171 2.498 1.00 95.69 90 ILE A CA 1
ATOM 731 C C . ILE A 1 90 ? 4.297 -7.418 1.802 1.00 95.69 90 ILE A C 1
ATOM 733 O O . ILE A 1 90 ? 3.403 -6.918 2.477 1.00 95.69 90 ILE A O 1
ATOM 737 N N . LEU A 1 91 ? 4.307 -7.335 0.469 1.00 96.31 91 LEU A N 1
ATOM 738 C CA . LEU A 1 91 ? 3.252 -6.638 -0.263 1.00 96.31 91 LEU A CA 1
ATOM 739 C C . LEU A 1 91 ? 1.901 -7.349 -0.089 1.00 96.31 91 LEU A C 1
ATOM 741 O O . LEU A 1 91 ? 0.905 -6.689 0.191 1.00 96.31 91 LEU A O 1
ATOM 745 N N . GLU A 1 92 ? 1.873 -8.679 -0.177 1.00 95.62 92 GLU A N 1
ATOM 746 C CA . GLU A 1 92 ? 0.677 -9.496 0.064 1.00 95.62 92 GLU A CA 1
ATOM 747 C C . GLU A 1 92 ? 0.125 -9.318 1.482 1.00 95.62 92 GLU A C 1
ATOM 749 O O . GLU A 1 92 ? -1.088 -9.328 1.672 1.00 95.62 92 GLU A O 1
ATOM 754 N N . ALA A 1 93 ? 0.993 -9.118 2.477 1.00 95.69 93 ALA A N 1
ATOM 755 C CA . ALA A 1 93 ? 0.580 -8.831 3.846 1.00 95.69 93 ALA A CA 1
ATOM 756 C C . ALA A 1 93 ? 0.105 -7.380 4.044 1.00 95.69 93 ALA A C 1
ATOM 758 O O . ALA A 1 93 ? -0.739 -7.125 4.903 1.00 95.69 93 ALA A O 1
ATOM 759 N N . VAL A 1 94 ? 0.622 -6.427 3.259 1.00 97.00 94 VAL A N 1
ATOM 760 C CA . VAL A 1 94 ? 0.267 -5.000 3.329 1.00 97.00 94 VAL A CA 1
ATOM 761 C C . VAL A 1 94 ? -1.062 -4.711 2.630 1.00 97.00 94 VAL A C 1
ATOM 763 O O . VAL A 1 94 ? -1.893 -4.007 3.197 1.00 97.00 94 VAL A O 1
ATOM 766 N N . LEU A 1 95 ? -1.296 -5.242 1.426 1.00 96.62 95 LEU A N 1
ATOM 767 C CA . LEU A 1 95 ? -2.465 -4.905 0.598 1.00 96.62 95 LEU A CA 1
ATOM 768 C C . LEU A 1 95 ? -3.832 -5.083 1.295 1.00 96.62 95 LEU A C 1
ATOM 770 O O . LEU A 1 95 ? -4.660 -4.181 1.164 1.00 96.62 95 LEU A O 1
ATOM 774 N N . PRO A 1 96 ? -4.091 -6.148 2.082 1.00 95.25 96 PRO A N 1
ATOM 775 C CA . PRO A 1 96 ? -5.371 -6.331 2.772 1.00 95.25 96 PRO A CA 1
ATOM 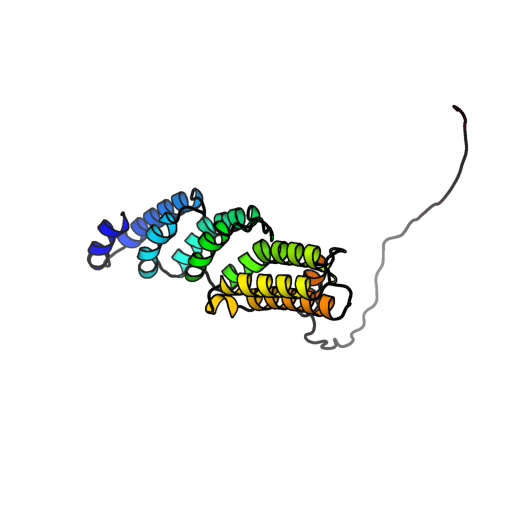776 C C . PRO A 1 96 ? -5.698 -5.240 3.799 1.00 95.25 96 PRO A C 1
ATOM 778 O O . PRO A 1 96 ? -6.845 -5.109 4.222 1.00 95.25 96 PRO A O 1
ATOM 781 N N . TRP A 1 97 ? -4.708 -4.448 4.221 1.00 95.44 97 TRP A N 1
ATOM 782 C CA . TRP A 1 97 ? -4.948 -3.324 5.118 1.00 95.44 97 TRP A CA 1
ATOM 783 C C . TRP A 1 97 ? -5.642 -2.148 4.435 1.00 95.44 97 TRP A C 1
ATOM 785 O O . TRP A 1 97 ? -6.165 -1.306 5.157 1.00 95.44 97 TRP A O 1
ATOM 795 N N . TYR A 1 98 ? -5.702 -2.094 3.100 1.00 95.12 98 TYR A N 1
ATOM 796 C CA . TYR A 1 98 ? -6.357 -1.017 2.347 1.00 95.12 98 TYR A CA 1
ATOM 797 C C . TYR A 1 98 ? -7.747 -0.665 2.903 1.00 95.12 98 TYR A C 1
ATOM 799 O O . TYR A 1 98 ? -8.017 0.500 3.180 1.00 95.12 98 TYR A O 1
ATOM 807 N N . ASP A 1 99 ? -8.565 -1.673 3.222 1.00 91.75 99 ASP A N 1
ATOM 808 C CA . ASP A 1 99 ? -9.932 -1.504 3.739 1.00 91.75 99 ASP A CA 1
ATOM 809 C C . ASP A 1 99 ? -10.021 -0.887 5.150 1.00 91.75 99 ASP A C 1
ATOM 811 O O . ASP A 1 99 ? -11.114 -0.773 5.713 1.00 91.75 99 ASP A O 1
ATOM 815 N N . PHE A 1 100 ? -8.894 -0.603 5.800 1.00 91.69 100 PHE A N 1
ATOM 816 C CA . PHE A 1 100 ? -8.820 0.016 7.128 1.00 91.69 100 PHE A CA 1
ATOM 817 C C . PHE A 1 100 ? -8.339 1.470 7.083 1.00 91.69 100 PHE A C 1
ATOM 819 O O . PHE A 1 100 ? -8.336 2.135 8.120 1.00 91.69 100 PHE A O 1
ATOM 826 N N . PHE A 1 101 ? -7.935 1.963 5.913 1.00 93.94 101 PHE A N 1
ATOM 827 C CA . PHE A 1 101 ? -7.411 3.311 5.730 1.00 93.94 101 PHE A CA 1
ATOM 828 C C . PHE A 1 101 ? -8.324 4.143 4.826 1.00 93.94 101 PHE A C 1
ATOM 830 O O . PHE A 1 101 ? -8.977 3.601 3.936 1.00 93.94 101 PHE A O 1
ATOM 837 N N . PRO A 1 102 ? -8.313 5.480 4.971 1.00 92.69 102 PRO A N 1
ATOM 838 C CA . PRO A 1 102 ? -8.733 6.353 3.886 1.00 92.69 102 PRO A CA 1
ATOM 839 C C . PRO A 1 102 ? -7.897 6.060 2.637 1.00 92.69 102 PRO A C 1
ATOM 841 O O . PRO A 1 102 ? -6.667 5.949 2.724 1.00 92.69 102 PRO A O 1
ATOM 844 N N . SER A 1 103 ? -8.544 5.980 1.474 1.00 92.69 103 SER A N 1
ATOM 845 C CA . SER A 1 103 ? -7.874 5.567 0.238 1.00 92.69 103 SER A CA 1
ATOM 846 C C . SER A 1 103 ? -6.675 6.451 -0.118 1.00 92.69 103 SER A C 1
ATOM 848 O O . SER A 1 103 ? -5.626 5.949 -0.519 1.00 92.69 103 SER A O 1
ATOM 850 N N . THR A 1 104 ? -6.775 7.758 0.144 1.00 92.69 104 THR A N 1
ATOM 851 C CA . THR A 1 104 ? -5.697 8.733 -0.077 1.00 92.69 104 THR A CA 1
ATOM 852 C C . THR A 1 104 ? -4.463 8.454 0.782 1.00 92.69 104 THR A C 1
ATOM 854 O O . THR A 1 104 ? -3.334 8.570 0.300 1.0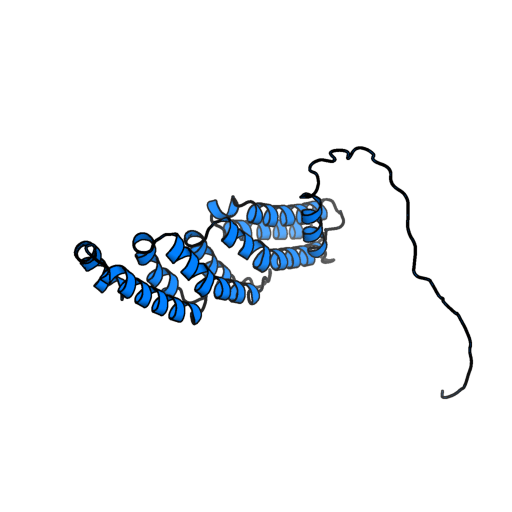0 92.69 104 THR A O 1
ATOM 857 N N . THR A 1 105 ? -4.649 8.036 2.036 1.00 95.44 105 THR A N 1
ATOM 858 C CA . THR A 1 105 ? -3.553 7.704 2.955 1.00 95.44 105 THR A CA 1
ATOM 859 C C . THR A 1 105 ? -2.839 6.432 2.514 1.00 95.44 105 THR A C 1
ATOM 861 O O . THR A 1 105 ? -1.610 6.408 2.446 1.00 95.44 105 THR A O 1
ATOM 864 N N . PHE A 1 106 ? -3.591 5.386 2.163 1.00 96.81 106 PHE A N 1
ATOM 865 C CA . PHE A 1 106 ? -3.004 4.127 1.701 1.00 96.81 106 PHE A CA 1
ATOM 866 C C . PHE A 1 106 ? -2.323 4.276 0.333 1.00 96.81 106 PHE A C 1
ATOM 868 O O . PHE A 1 106 ? -1.232 3.753 0.114 1.00 96.81 106 PHE A O 1
ATOM 875 N N . SER A 1 107 ? -2.913 5.064 -0.569 1.00 96.44 107 SER A N 1
ATOM 876 C CA . SER A 1 107 ? -2.266 5.451 -1.825 1.00 96.44 107 SER A CA 1
ATOM 877 C C . SER A 1 107 ? -0.949 6.186 -1.557 1.00 96.44 107 SER A C 1
ATOM 879 O O . SER A 1 107 ? 0.066 5.868 -2.172 1.00 96.44 107 SER A O 1
ATOM 881 N N . SER A 1 108 ? -0.930 7.133 -0.613 1.00 96.50 108 SER A N 1
ATOM 882 C CA . SER A 1 108 ? 0.288 7.874 -0.251 1.00 96.50 108 SER A CA 1
ATOM 883 C C . SER A 1 108 ? 1.386 6.959 0.301 1.00 96.50 108 SER A C 1
ATOM 885 O O . SER A 1 108 ? 2.549 7.121 -0.056 1.00 96.50 108 SER A O 1
ATOM 887 N N . LEU A 1 109 ? 1.031 5.958 1.115 1.00 97.56 109 LEU A N 1
ATOM 888 C CA . LEU A 1 109 ? 1.969 4.939 1.598 1.00 97.56 109 LEU A CA 1
ATOM 889 C C . LEU A 1 109 ? 2.689 4.239 0.433 1.00 97.56 109 LEU A C 1
ATOM 891 O O . LEU A 1 109 ? 3.913 4.126 0.435 1.00 97.56 109 LEU A O 1
ATOM 895 N N . LEU A 1 110 ? 1.945 3.811 -0.588 1.00 97.88 110 LEU A N 1
ATOM 896 C CA . LEU A 1 110 ? 2.519 3.125 -1.749 1.00 97.88 110 LEU A CA 1
ATOM 897 C C . LEU A 1 110 ? 3.355 4.058 -2.626 1.00 97.88 110 LEU A C 1
ATOM 899 O O . LEU A 1 110 ? 4.420 3.661 -3.102 1.00 97.88 110 LEU A O 1
ATOM 903 N N . VAL A 1 111 ? 2.892 5.294 -2.831 1.00 96.69 111 VAL A N 1
ATOM 904 C CA . VAL A 1 111 ? 3.628 6.330 -3.575 1.00 96.69 111 VAL A CA 1
ATOM 905 C C . VAL A 1 111 ? 4.980 6.622 -2.933 1.00 96.69 111 VAL A C 1
ATOM 907 O O . VAL A 1 111 ? 5.953 6.806 -3.657 1.00 96.69 111 VAL A O 1
ATOM 910 N N . ASN A 1 112 ? 5.060 6.612 -1.605 1.00 96.06 112 ASN A N 1
ATOM 911 C CA . ASN A 1 112 ? 6.293 6.939 -0.895 1.00 96.06 112 ASN A CA 1
ATOM 912 C C . ASN A 1 112 ? 7.230 5.736 -0.728 1.00 96.06 112 ASN A C 1
ATOM 914 O O . ASN A 1 112 ? 8.435 5.879 -0.907 1.00 96.06 112 ASN A O 1
ATOM 918 N N . GLU A 1 113 ? 6.702 4.551 -0.414 1.00 96.50 113 GLU A N 1
ATOM 919 C CA . GLU A 1 113 ? 7.544 3.421 0.010 1.00 96.50 113 GLU A CA 1
ATOM 920 C C . GLU A 1 113 ? 7.722 2.338 -1.068 1.00 96.50 113 GLU A C 1
ATOM 922 O O . GLU A 1 113 ? 8.762 1.677 -1.125 1.00 96.50 113 GLU A O 1
ATOM 927 N N . PHE A 1 114 ? 6.733 2.149 -1.951 1.00 97.12 114 PHE A N 1
ATOM 928 C CA . PHE A 1 114 ? 6.747 1.088 -2.966 1.00 97.12 114 PHE A CA 1
ATOM 929 C C . PHE A 1 114 ? 7.215 1.593 -4.337 1.00 97.12 114 PHE A C 1
ATOM 931 O O . PHE A 1 114 ? 8.178 1.064 -4.904 1.00 97.12 114 PHE A O 1
ATOM 938 N N . PHE A 1 115 ? 6.553 2.619 -4.881 1.00 97.06 115 PHE A N 1
ATOM 939 C CA . PHE A 1 115 ? 6.779 3.059 -6.261 1.00 97.06 115 PHE A CA 1
ATOM 940 C C . PHE A 1 115 ? 8.211 3.527 -6.554 1.00 97.06 115 PHE A C 1
ATOM 942 O O . PHE A 1 115 ? 8.728 3.118 -7.592 1.00 97.06 115 PHE A O 1
ATOM 949 N N . PRO A 1 116 ? 8.914 4.270 -5.676 1.00 95.88 116 PRO A N 1
ATOM 950 C CA . PRO A 1 116 ? 10.278 4.713 -5.962 1.00 95.88 116 PRO A CA 1
ATOM 951 C C . PRO A 1 116 ? 11.233 3.539 -6.196 1.00 95.88 116 PRO A C 1
ATOM 953 O O . PRO A 1 116 ? 12.035 3.551 -7.130 1.00 95.88 116 PRO A O 1
ATOM 956 N N . LYS A 1 117 ? 11.096 2.476 -5.395 1.00 95.44 117 LYS A N 1
ATOM 957 C CA . LYS A 1 117 ? 11.876 1.242 -5.548 1.00 95.44 117 LYS A CA 1
ATOM 958 C C . LYS A 1 117 ? 11.509 0.510 -6.831 1.00 95.44 117 LYS A C 1
ATOM 960 O O . LYS A 1 117 ? 12.386 0.057 -7.564 1.00 95.44 117 LYS A O 1
ATOM 965 N N . TRP A 1 118 ? 10.213 0.413 -7.112 1.00 96.88 118 TRP A N 1
ATOM 966 C CA . TRP A 1 118 ? 9.706 -0.271 -8.294 1.00 96.88 118 TRP A CA 1
ATOM 967 C C . TRP A 1 118 ? 10.150 0.429 -9.589 1.00 96.88 118 TRP A C 1
ATOM 969 O O . TRP A 1 118 ? 10.681 -0.219 -10.493 1.00 96.88 118 TRP A O 1
ATOM 979 N N . HIS A 1 119 ? 10.040 1.761 -9.648 1.00 96.56 119 HIS A N 1
ATOM 980 C CA . HIS A 1 119 ? 10.543 2.581 -10.754 1.00 96.56 119 HIS A CA 1
ATOM 981 C C . HIS A 1 119 ? 12.055 2.478 -10.899 1.00 96.56 119 HIS A C 1
ATOM 983 O O . HIS A 1 119 ? 12.544 2.407 -12.022 1.00 96.56 119 HIS A O 1
ATOM 989 N N . GLN A 1 120 ? 12.807 2.433 -9.797 1.00 95.25 120 GLN A N 1
ATOM 990 C CA . GLN A 1 120 ? 14.259 2.274 -9.849 1.00 95.25 120 GLN A CA 1
ATOM 991 C C . GLN A 1 120 ? 14.669 0.948 -10.492 1.00 95.25 120 GLN A C 1
ATOM 993 O O . GLN A 1 120 ? 15.548 0.928 -11.353 1.00 95.25 120 GLN A O 1
ATOM 998 N N . VAL A 1 121 ? 14.022 -0.155 -10.120 1.00 95.12 121 VAL A N 1
ATOM 999 C CA . VAL A 1 121 ? 14.285 -1.464 -10.731 1.00 95.12 121 VAL A CA 1
ATOM 1000 C C . VAL A 1 121 ? 13.934 -1.454 -12.216 1.00 95.12 121 VAL A C 1
ATOM 1002 O O . VAL A 1 121 ? 14.727 -1.917 -13.037 1.00 95.12 121 VAL A O 1
ATOM 1005 N N . LEU A 1 122 ? 12.785 -0.875 -12.568 1.00 94.81 122 LEU A N 1
ATOM 1006 C CA . LEU A 1 122 ? 12.358 -0.739 -13.956 1.00 94.81 122 LEU A CA 1
ATOM 1007 C C . LEU A 1 122 ? 13.350 0.097 -14.779 1.00 94.81 122 LEU A C 1
ATOM 1009 O O . LEU A 1 122 ? 13.742 -0.306 -15.872 1.00 94.81 122 LEU A O 1
ATOM 1013 N N . TYR A 1 123 ? 13.803 1.230 -14.240 1.00 94.81 123 TYR A N 1
ATOM 1014 C CA . TYR A 1 123 ? 14.811 2.089 -14.858 1.00 94.81 123 TYR A CA 1
ATOM 1015 C C . TYR A 1 123 ? 16.113 1.330 -15.125 1.00 94.81 123 TYR A C 1
ATOM 1017 O O . TYR A 1 123 ? 16.635 1.361 -16.240 1.00 94.81 123 TYR A O 1
ATOM 1025 N N . LEU A 1 124 ? 16.636 0.623 -14.117 1.00 93.25 124 LEU A N 1
ATOM 1026 C CA . LEU A 1 124 ? 17.869 -0.153 -14.252 1.00 93.25 124 LEU A CA 1
ATOM 1027 C C . LEU A 1 124 ? 17.735 -1.249 -15.308 1.00 93.25 124 LEU A C 1
ATOM 1029 O O . LEU A 1 124 ? 18.661 -1.458 -16.085 1.00 93.25 124 LEU A O 1
ATOM 1033 N N . TRP A 1 125 ? 16.585 -1.921 -15.373 1.00 92.19 125 TRP A N 1
ATOM 1034 C CA . TRP A 1 125 ? 16.342 -2.937 -16.391 1.00 92.19 125 TRP A CA 1
ATOM 1035 C C . TRP A 1 125 ? 16.304 -2.327 -17.800 1.00 92.19 125 TRP A C 1
ATOM 1037 O O . TRP A 1 125 ? 16.989 -2.819 -18.695 1.00 92.19 125 TRP A O 1
ATOM 1047 N N . LEU A 1 126 ? 15.582 -1.221 -17.993 1.00 91.25 126 LEU A N 1
ATOM 1048 C CA . LEU A 1 126 ? 15.422 -0.567 -19.299 1.00 91.25 126 LEU A CA 1
ATOM 1049 C C . LEU A 1 126 ? 16.693 0.117 -19.819 1.00 91.25 126 LEU A C 1
ATOM 1051 O O . LEU A 1 126 ? 16.867 0.251 -21.026 1.00 91.25 126 LEU A O 1
ATOM 1055 N N . THR A 1 127 ? 17.564 0.576 -18.923 1.00 90.88 127 THR A N 1
ATOM 1056 C CA . THR A 1 127 ? 18.838 1.223 -19.280 1.00 90.88 127 THR A CA 1
ATOM 1057 C C . THR A 1 127 ? 20.001 0.243 -19.392 1.00 90.88 127 THR A C 1
ATOM 1059 O O . THR A 1 127 ? 21.105 0.638 -19.776 1.00 90.88 127 THR A O 1
ATOM 1062 N N . HIS A 1 128 ? 19.782 -1.033 -19.065 1.00 88.38 128 HIS A N 1
ATOM 1063 C CA . HIS A 1 128 ? 20.838 -2.027 -19.120 1.00 88.38 128 HIS A CA 1
ATOM 1064 C C . HIS A 1 128 ? 21.281 -2.264 -20.579 1.00 88.38 128 HIS A C 1
ATOM 1066 O O . HIS A 1 128 ? 20.428 -2.468 -21.443 1.00 88.38 128 HIS A O 1
ATOM 1072 N N . PRO A 1 129 ? 22.595 -2.312 -20.883 1.00 78.56 129 PRO A N 1
ATOM 1073 C CA . PRO A 1 129 ? 23.094 -2.397 -22.262 1.00 78.56 129 PRO A CA 1
ATOM 1074 C C . PRO A 1 129 ? 22.611 -3.619 -23.054 1.00 78.56 129 PRO A C 1
ATOM 1076 O O . PRO A 1 129 ? 22.572 -3.586 -24.279 1.00 78.56 129 PRO A O 1
ATOM 1079 N N . SER A 1 130 ? 22.253 -4.708 -22.368 1.00 75.00 130 SER A N 1
ATOM 1080 C CA . SER A 1 130 ? 21.708 -5.911 -23.011 1.00 75.00 130 SER A CA 1
ATOM 1081 C C . SER A 1 130 ? 20.220 -5.804 -23.350 1.00 75.00 130 SER A C 1
ATOM 1083 O O . SER A 1 130 ? 19.741 -6.588 -24.159 1.00 75.00 130 SER A O 1
ATOM 1085 N N . THR A 1 131 ? 19.492 -4.850 -22.763 1.00 74.31 131 THR A N 1
ATOM 1086 C CA . THR A 1 131 ? 18.047 -4.657 -22.950 1.00 74.31 131 THR A CA 1
ATOM 1087 C C . THR A 1 131 ? 17.798 -3.850 -24.223 1.00 74.31 131 THR A C 1
ATOM 1089 O O . THR A 1 131 ? 17.350 -2.710 -24.192 1.00 74.31 131 THR A O 1
ATOM 1092 N N . SER A 1 132 ? 18.177 -4.416 -25.366 1.00 70.00 132 SER A N 1
ATOM 1093 C CA . SER A 1 132 ? 17.951 -3.815 -26.692 1.00 70.00 132 SER A CA 1
ATOM 1094 C C . SER A 1 132 ? 17.112 -4.709 -27.605 1.00 70.00 132 SER A C 1
ATOM 1096 O O . SER A 1 132 ? 16.746 -4.295 -28.704 1.00 70.00 132 SER A O 1
ATOM 1098 N N . SER A 1 133 ? 16.816 -5.942 -27.180 1.00 77.50 133 SER A N 1
ATOM 1099 C CA . SER A 1 133 ? 16.007 -6.869 -27.965 1.00 77.50 133 SER A CA 1
ATOM 1100 C C . SER A 1 133 ? 14.513 -6.659 -27.701 1.00 77.50 133 SER A C 1
ATOM 1102 O O . SER A 1 133 ? 14.101 -6.314 -26.592 1.00 77.50 133 SER A O 1
ATOM 1104 N N . SER A 1 134 ? 13.681 -6.911 -28.715 1.00 74.81 134 SER A N 1
ATOM 1105 C CA . SER A 1 134 ? 12.220 -6.899 -28.561 1.00 74.81 134 SER A CA 1
ATOM 1106 C C . SER A 1 134 ? 11.753 -7.893 -27.492 1.00 74.81 134 SER A C 1
ATOM 1108 O O . SER A 1 134 ? 10.864 -7.582 -26.709 1.00 74.81 134 SER A O 1
ATOM 1110 N N . THR A 1 135 ? 12.417 -9.049 -27.401 1.00 74.31 135 THR A N 1
ATOM 1111 C CA . THR A 1 135 ? 12.123 -10.103 -26.422 1.00 74.31 135 THR A CA 1
ATOM 1112 C C . THR A 1 135 ? 12.363 -9.658 -24.977 1.00 74.31 135 THR A C 1
ATOM 1114 O O . THR A 1 135 ? 11.633 -10.081 -24.081 1.00 74.31 135 THR A O 1
ATOM 1117 N N . ASP A 1 136 ? 13.361 -8.806 -24.724 1.00 83.12 136 ASP A N 1
ATOM 1118 C CA . ASP A 1 136 ? 13.603 -8.270 -23.380 1.00 83.12 136 ASP A CA 1
ATOM 1119 C C . ASP A 1 136 ? 12.547 -7.226 -23.002 1.00 83.12 136 ASP A C 1
ATOM 1121 O O . ASP A 1 136 ? 12.059 -7.219 -21.873 1.00 83.12 136 ASP A O 1
ATOM 1125 N N . LEU A 1 137 ? 12.136 -6.377 -23.950 1.00 87.38 137 LEU A N 1
ATOM 1126 C CA . LEU A 1 137 ? 11.084 -5.379 -23.725 1.00 87.38 137 LEU A CA 1
ATOM 1127 C C . LEU A 1 137 ? 9.718 -6.027 -23.464 1.00 87.38 137 LEU A C 1
ATOM 1129 O O . LEU A 1 137 ? 8.977 -5.559 -22.597 1.00 87.38 137 LEU A O 1
ATOM 1133 N N . ASP A 1 138 ? 9.415 -7.139 -24.137 1.00 90.12 138 ASP A N 1
ATOM 1134 C CA . ASP A 1 138 ? 8.211 -7.929 -23.868 1.00 90.12 138 ASP A CA 1
ATOM 1135 C C . ASP A 1 138 ? 8.208 -8.486 -22.435 1.00 90.12 138 ASP A C 1
ATOM 1137 O O . ASP A 1 138 ? 7.179 -8.442 -21.756 1.00 90.12 138 ASP A O 1
ATOM 1141 N N . GLN A 1 139 ? 9.357 -8.956 -21.932 1.00 91.31 139 GLN A N 1
ATOM 1142 C CA . GLN A 1 139 ? 9.485 -9.416 -20.543 1.00 91.31 139 GLN A CA 1
ATOM 1143 C C . GLN A 1 139 ? 9.279 -8.276 -19.542 1.00 91.31 139 GLN A C 1
ATOM 1145 O O . GLN A 1 139 ? 8.572 -8.457 -18.550 1.00 91.31 139 GLN A O 1
ATOM 1150 N N . VAL A 1 140 ? 9.840 -7.092 -19.809 1.00 92.75 140 VAL A N 1
ATOM 1151 C CA . VAL A 1 140 ? 9.626 -5.908 -18.962 1.00 92.75 140 VAL A CA 1
ATOM 1152 C C . VAL A 1 140 ? 8.145 -5.523 -18.932 1.00 92.75 140 VAL A C 1
ATOM 1154 O O . VAL A 1 140 ? 7.594 -5.227 -17.869 1.00 92.75 140 VAL A O 1
ATOM 1157 N N . PHE A 1 141 ? 7.472 -5.557 -20.083 1.00 93.06 141 PHE A N 1
ATOM 1158 C CA . PHE A 1 141 ? 6.045 -5.263 -20.158 1.00 93.06 141 PHE A CA 1
ATOM 1159 C C . PHE A 1 141 ? 5.204 -6.293 -19.393 1.00 93.06 141 PHE A C 1
ATOM 1161 O O . PHE A 1 141 ? 4.307 -5.916 -18.638 1.00 93.06 141 PHE A O 1
ATOM 1168 N N . GLN A 1 142 ? 5.508 -7.586 -19.524 1.00 94.69 142 GLN A N 1
ATOM 1169 C CA . GLN A 1 142 ? 4.839 -8.642 -18.755 1.00 94.69 142 GLN A CA 1
ATOM 1170 C C . GLN A 1 142 ? 5.057 -8.475 -17.250 1.00 94.69 142 GLN A C 1
ATOM 1172 O O . GLN A 1 142 ? 4.104 -8.589 -16.482 1.00 94.69 142 GLN A O 1
ATOM 1177 N N . TRP A 1 143 ? 6.277 -8.136 -16.828 1.00 94.69 143 TRP A N 1
ATOM 1178 C CA . TRP A 1 143 ? 6.593 -7.839 -15.433 1.00 94.69 143 TRP A CA 1
ATOM 1179 C C . TRP A 1 143 ? 5.755 -6.671 -14.905 1.00 94.69 143 TRP A C 1
ATOM 1181 O O . TRP A 1 143 ? 5.149 -6.782 -13.840 1.00 94.69 143 TRP A O 1
ATOM 1191 N N . HIS A 1 144 ? 5.624 -5.589 -15.680 1.00 95.56 144 HIS A N 1
ATOM 1192 C CA . HIS A 1 144 ? 4.730 -4.477 -15.351 1.00 95.56 144 HIS A CA 1
ATOM 1193 C C . HIS A 1 144 ? 3.274 -4.939 -15.168 1.00 95.56 144 HIS A C 1
ATOM 1195 O O . HIS A 1 144 ? 2.631 -4.579 -14.180 1.00 95.56 144 HIS A O 1
ATOM 1201 N N . GLN A 1 145 ? 2.735 -5.727 -16.107 1.00 96.31 145 GLN A N 1
ATOM 1202 C CA . GLN A 1 145 ? 1.353 -6.219 -16.019 1.00 96.31 145 GLN A CA 1
ATOM 1203 C C . GLN A 1 145 ? 1.142 -7.136 -14.813 1.00 96.31 145 GLN A C 1
ATOM 1205 O O . GLN A 1 145 ? 0.131 -7.013 -14.123 1.00 96.31 145 GLN A O 1
ATOM 1210 N N . TRP A 1 146 ? 2.103 -8.016 -14.530 1.00 96.31 146 TRP A N 1
ATOM 1211 C CA . TRP A 1 146 ? 2.047 -8.907 -13.378 1.00 96.31 146 TRP A CA 1
ATOM 1212 C C . TRP A 1 146 ? 1.996 -8.121 -12.067 1.00 96.31 146 TRP A C 1
ATOM 1214 O O . TRP A 1 146 ? 1.092 -8.355 -11.270 1.00 96.31 146 TRP A O 1
ATOM 1224 N N . TRP A 1 147 ? 2.863 -7.119 -11.879 1.00 96.69 147 TRP A N 1
ATOM 1225 C CA . TRP A 1 147 ? 2.795 -6.256 -10.694 1.00 96.69 147 TRP A CA 1
ATOM 1226 C C . TRP A 1 147 ? 1.444 -5.584 -10.544 1.00 96.69 147 TRP A C 1
ATOM 1228 O O . TRP A 1 147 ? 0.868 -5.616 -9.464 1.00 96.69 147 TRP A O 1
ATOM 1238 N N . LYS A 1 148 ? 0.922 -5.009 -11.630 1.00 96.44 148 LYS A N 1
ATOM 1239 C CA . LYS A 1 148 ? -0.383 -4.349 -11.615 1.00 96.44 148 LYS A CA 1
ATOM 1240 C C . LYS A 1 148 ? -1.506 -5.319 -11.227 1.00 96.44 148 LYS A C 1
ATOM 1242 O O . LYS A 1 148 ? -2.427 -4.914 -10.530 1.00 96.44 148 LYS A O 1
ATOM 1247 N N . SER A 1 149 ? -1.411 -6.590 -11.626 1.00 96.31 149 SER A N 1
ATOM 1248 C CA . SER A 1 149 ? -2.411 -7.620 -11.307 1.00 96.31 149 SER A CA 1
ATOM 1249 C C . SER A 1 149 ? -2.486 -8.006 -9.826 1.00 96.31 149 SER A C 1
ATOM 1251 O O . SER A 1 149 ? -3.490 -8.577 -9.411 1.00 96.31 149 SER A O 1
ATOM 1253 N N . LEU A 1 150 ? -1.464 -7.682 -9.024 1.00 96.00 150 LEU A N 1
ATOM 1254 C CA . LEU A 1 150 ? -1.461 -7.957 -7.583 1.00 96.00 150 LEU A CA 1
ATOM 1255 C C . LEU A 1 150 ? -2.357 -6.991 -6.792 1.00 96.00 150 LEU A C 1
ATOM 1257 O O . LEU A 1 150 ? -2.715 -7.283 -5.655 1.00 96.00 150 LEU A O 1
ATOM 1261 N N . PHE A 1 151 ? -2.701 -5.835 -7.363 1.00 96.81 151 PHE A N 1
ATOM 1262 C CA . PHE A 1 151 ? -3.422 -4.776 -6.661 1.00 96.81 151 PHE A CA 1
ATOM 1263 C C . PHE A 1 151 ? -4.940 -4.907 -6.881 1.00 96.81 151 PHE A C 1
ATOM 1265 O O . PHE A 1 151 ? -5.369 -5.134 -8.016 1.00 96.81 151 PHE A O 1
ATOM 1272 N N . PRO A 1 152 ? -5.767 -4.710 -5.834 1.00 95.25 152 PRO A N 1
ATOM 1273 C CA . PRO A 1 152 ? -7.220 -4.614 -5.968 1.00 95.25 152 PRO A CA 1
ATOM 1274 C C . PRO A 1 152 ? -7.649 -3.516 -6.949 1.00 95.25 152 PRO A C 1
ATOM 1276 O O . PRO A 1 152 ? -6.966 -2.501 -7.100 1.00 95.25 152 PRO A O 1
ATOM 1279 N N . THR A 1 153 ? -8.806 -3.690 -7.592 1.00 94.75 153 THR A N 1
ATOM 1280 C CA . THR A 1 153 ? -9.288 -2.769 -8.640 1.00 94.75 153 THR A CA 1
ATOM 1281 C C . THR A 1 153 ? -9.560 -1.372 -8.085 1.00 94.75 153 THR A C 1
ATOM 1283 O O . THR A 1 153 ? -9.265 -0.372 -8.735 1.00 94.75 153 THR A O 1
ATOM 1286 N N . GLU A 1 154 ? -10.081 -1.310 -6.866 1.00 95.00 154 GLU A N 1
ATOM 1287 C CA . GLU A 1 154 ? -10.391 -0.093 -6.123 1.00 95.00 154 GLU A CA 1
ATOM 1288 C C . GLU A 1 154 ? -9.111 0.704 -5.857 1.00 95.00 154 GLU A C 1
ATOM 1290 O O . GLU A 1 154 ? -9.035 1.894 -6.148 1.00 95.00 154 GLU A O 1
ATOM 1295 N N . LEU A 1 155 ? -8.059 0.015 -5.415 1.00 95.44 155 LEU A N 1
ATOM 1296 C CA . LEU A 1 155 ? -6.756 0.620 -5.172 1.00 95.44 155 LEU A CA 1
ATOM 1297 C C . LEU A 1 155 ? -6.065 1.048 -6.474 1.00 95.44 155 LEU A C 1
ATOM 1299 O O . LEU A 1 155 ? -5.400 2.080 -6.510 1.00 95.44 155 LEU A O 1
ATOM 1303 N N . LEU A 1 156 ? -6.239 0.292 -7.560 1.00 96.19 156 LEU A N 1
ATOM 1304 C CA . LEU A 1 156 ? -5.751 0.678 -8.884 1.00 96.19 156 LEU A CA 1
ATOM 1305 C C . LEU A 1 156 ? -6.444 1.926 -9.439 1.00 96.19 156 LEU A C 1
ATOM 1307 O O . LEU A 1 156 ? -5.864 2.563 -10.313 1.00 96.19 156 LEU A O 1
ATOM 1311 N N . ALA A 1 157 ? -7.648 2.264 -8.971 1.00 95.50 157 ALA A N 1
ATOM 1312 C CA . ALA A 1 157 ? -8.370 3.467 -9.377 1.00 95.50 157 ALA A CA 1
ATOM 1313 C C . ALA A 1 157 ? -7.903 4.731 -8.631 1.00 95.50 157 ALA A C 1
ATOM 1315 O O . ALA A 1 157 ? -8.189 5.840 -9.083 1.00 95.50 157 ALA A O 1
ATOM 1316 N N . GLU A 1 158 ? -7.158 4.586 -7.531 1.00 96.31 158 GLU A N 1
ATOM 1317 C CA . GLU A 1 158 ? -6.591 5.719 -6.798 1.00 96.31 158 GLU A CA 1
ATOM 1318 C C . GLU A 1 158 ? -5.581 6.487 -7.659 1.00 96.31 158 GLU A C 1
ATOM 1320 O O . GLU A 1 158 ? -4.747 5.901 -8.361 1.00 96.31 158 GLU A O 1
ATOM 1325 N N . GLU A 1 159 ? -5.629 7.820 -7.593 1.00 94.69 159 GLU A N 1
ATOM 1326 C CA . GLU A 1 159 ? -4.845 8.699 -8.471 1.00 94.69 159 GLU A CA 1
ATOM 1327 C C . GLU A 1 159 ? -3.333 8.470 -8.328 1.00 94.69 159 GLU A C 1
ATOM 1329 O O . GLU A 1 159 ? -2.614 8.407 -9.333 1.00 94.69 159 GLU A O 1
ATOM 1334 N N . GLY A 1 160 ? -2.849 8.299 -7.093 1.00 94.50 160 GLY A N 1
ATOM 1335 C CA . GLY A 1 160 ? -1.431 8.070 -6.817 1.00 94.50 160 GLY A CA 1
ATOM 1336 C C . GLY A 1 160 ? -0.937 6.744 -7.394 1.00 94.50 160 GLY A C 1
ATOM 1337 O O . GLY A 1 160 ? 0.078 6.709 -8.090 1.00 94.50 160 GLY A O 1
ATOM 1338 N N . VAL A 1 161 ? -1.697 5.666 -7.187 1.00 96.81 161 VAL A N 1
ATOM 1339 C CA . VAL A 1 161 ? -1.377 4.323 -7.699 1.00 96.81 161 VAL A CA 1
ATOM 1340 C C . VAL A 1 161 ? -1.459 4.281 -9.226 1.00 96.81 161 VAL A C 1
ATOM 1342 O O . VAL A 1 161 ? -0.532 3.801 -9.885 1.00 96.81 161 VAL A O 1
ATOM 1345 N N . THR A 1 162 ? -2.521 4.851 -9.805 1.00 96.50 162 THR A N 1
ATOM 1346 C CA . THR A 1 162 ? -2.679 4.994 -11.261 1.00 96.50 162 THR A CA 1
ATOM 1347 C C . THR A 1 162 ? -1.486 5.724 -11.865 1.00 96.50 162 THR A C 1
ATOM 1349 O O . THR A 1 162 ? -0.918 5.288 -12.870 1.00 96.50 162 THR A O 1
ATOM 1352 N N . THR A 1 163 ? -1.091 6.840 -11.252 1.00 95.88 163 THR A N 1
ATOM 1353 C CA . THR A 1 163 ? 0.018 7.658 -11.735 1.00 95.88 163 THR A CA 1
ATOM 1354 C C . THR A 1 163 ? 1.348 6.921 -11.633 1.00 95.88 163 THR A C 1
ATOM 1356 O O . THR A 1 163 ? 2.106 6.948 -12.604 1.00 95.88 163 THR A O 1
ATOM 1359 N N . GLY A 1 164 ? 1.600 6.210 -10.531 1.00 96.25 164 GLY A N 1
ATOM 1360 C CA . GLY A 1 164 ? 2.801 5.396 -10.355 1.00 96.25 164 GLY A CA 1
ATOM 1361 C C . GLY A 1 164 ? 2.954 4.338 -11.452 1.00 96.25 164 GLY A C 1
ATOM 1362 O O . GLY A 1 164 ? 3.990 4.273 -12.117 1.00 96.25 164 GLY A O 1
ATOM 1363 N N . PHE A 1 165 ? 1.905 3.564 -11.743 1.00 97.56 165 PHE A N 1
ATOM 1364 C CA . PHE A 1 165 ? 1.959 2.592 -12.843 1.00 97.56 165 PHE A CA 1
ATOM 1365 C C . PHE A 1 165 ? 2.079 3.259 -14.218 1.00 97.56 165 PHE A C 1
ATOM 1367 O O . PHE A 1 165 ? 2.867 2.809 -15.050 1.00 97.56 165 PHE A O 1
ATOM 1374 N N . ARG A 1 166 ? 1.359 4.364 -14.461 1.00 95.94 166 ARG A N 1
ATOM 1375 C CA . ARG A 1 166 ? 1.463 5.115 -15.723 1.00 95.94 166 ARG A CA 1
ATOM 1376 C C . ARG A 1 166 ? 2.888 5.604 -15.978 1.00 95.94 166 ARG A C 1
ATOM 1378 O O . ARG A 1 166 ? 3.365 5.479 -17.098 1.00 95.94 166 ARG A O 1
ATOM 1385 N N . GLN A 1 167 ? 3.576 6.113 -14.958 1.00 95.25 167 GLN A N 1
ATOM 1386 C CA . GLN A 1 167 ? 4.973 6.535 -15.077 1.00 95.25 167 GLN A CA 1
ATOM 1387 C C . GLN A 1 167 ? 5.883 5.377 -15.504 1.00 95.25 167 GLN A C 1
ATOM 1389 O O . GLN A 1 167 ? 6.711 5.548 -16.395 1.00 95.25 167 GLN A O 1
ATOM 1394 N N . GLY A 1 168 ? 5.694 4.183 -14.934 1.00 95.25 168 GLY A N 1
ATOM 1395 C CA . GLY A 1 168 ? 6.440 2.999 -15.362 1.00 95.25 168 GLY A CA 1
ATOM 1396 C C . GLY A 1 168 ? 6.157 2.623 -16.818 1.00 95.25 168 GLY A C 1
ATOM 1397 O O . GLY A 1 168 ? 7.080 2.357 -17.586 1.00 95.25 168 GLY A O 1
ATOM 1398 N N . LEU A 1 169 ? 4.892 2.672 -17.235 1.00 94.88 169 LEU A N 1
ATOM 1399 C CA . LEU A 1 169 ? 4.521 2.444 -18.631 1.00 94.88 169 LEU A CA 1
ATOM 1400 C C . LEU A 1 169 ? 5.151 3.482 -19.577 1.00 94.88 169 LEU A C 1
ATOM 1402 O O . LEU A 1 169 ? 5.618 3.126 -20.659 1.00 94.88 169 LEU A O 1
ATOM 1406 N N . ASP A 1 170 ? 5.213 4.750 -19.171 1.00 94.38 170 ASP A N 1
ATOM 1407 C CA . ASP A 1 170 ? 5.868 5.807 -19.944 1.00 94.38 170 ASP A CA 1
ATOM 1408 C C . ASP A 1 170 ? 7.373 5.550 -20.101 1.00 94.38 170 ASP A C 1
ATOM 1410 O O . ASP A 1 170 ? 7.906 5.751 -21.193 1.00 94.38 170 ASP A O 1
ATOM 1414 N N . MET A 1 171 ? 8.053 5.038 -19.068 1.00 93.69 171 MET A N 1
ATOM 1415 C CA . MET A 1 171 ? 9.464 4.630 -19.154 1.00 93.69 171 MET A CA 1
ATOM 1416 C C . MET A 1 171 ? 9.668 3.499 -20.172 1.00 93.69 171 MET A C 1
ATOM 1418 O O . MET A 1 171 ? 10.581 3.568 -20.998 1.00 93.69 171 MET A O 1
ATOM 1422 N N . ILE A 1 172 ? 8.790 2.490 -20.166 1.00 93.00 172 ILE A N 1
ATOM 1423 C CA . ILE A 1 172 ? 8.813 1.392 -21.147 1.00 93.00 172 ILE A CA 1
ATOM 1424 C C . ILE A 1 172 ? 8.609 1.946 -22.564 1.00 93.00 172 ILE A C 1
ATOM 1426 O O . ILE A 1 172 ? 9.379 1.642 -23.474 1.00 93.00 172 ILE A O 1
ATOM 1430 N N . ASN A 1 173 ? 7.623 2.827 -22.751 1.00 92.19 173 ASN A N 1
ATOM 1431 C CA . ASN A 1 173 ? 7.342 3.458 -24.041 1.00 92.19 173 ASN A CA 1
ATOM 1432 C C . ASN A 1 173 ? 8.504 4.327 -24.546 1.00 92.19 173 ASN A C 1
ATOM 1434 O O . ASN A 1 173 ? 8.741 4.387 -25.753 1.00 92.19 173 ASN A O 1
ATOM 1438 N N . GLN A 1 174 ? 9.217 5.019 -23.653 1.00 91.06 174 GLN A N 1
ATOM 1439 C CA . GLN A 1 174 ? 10.424 5.775 -24.001 1.00 91.06 174 GLN A CA 1
ATOM 1440 C C . GLN A 1 174 ? 11.518 4.838 -24.518 1.00 91.06 174 GLN A C 1
ATOM 1442 O O . GLN A 1 174 ? 12.072 5.099 -25.584 1.00 91.06 174 GLN A O 1
ATOM 1447 N N . SER A 1 175 ? 11.759 3.724 -23.822 1.00 90.38 175 SER A N 1
ATOM 1448 C CA . SER A 1 175 ? 12.738 2.712 -24.233 1.00 90.38 175 SER A CA 1
ATOM 1449 C C . SER A 1 175 ? 12.399 2.096 -25.598 1.00 90.38 175 SER A C 1
ATOM 1451 O O . SER A 1 175 ? 13.248 2.090 -26.486 1.00 90.38 175 SER A O 1
ATOM 1453 N N . ILE A 1 176 ? 11.136 1.708 -25.834 1.00 88.38 176 ILE A N 1
ATOM 1454 C CA . ILE A 1 176 ? 10.666 1.182 -27.134 1.00 88.38 176 ILE A CA 1
ATOM 1455 C C . ILE A 1 176 ? 10.916 2.180 -28.277 1.00 88.38 176 ILE A C 1
ATOM 1457 O O . ILE A 1 176 ? 11.263 1.790 -29.390 1.00 88.38 176 ILE A O 1
ATOM 1461 N N . LYS A 1 177 ? 10.749 3.480 -28.013 1.00 88.31 177 LYS A N 1
ATOM 1462 C CA . LYS A 1 177 ? 10.982 4.552 -28.995 1.00 88.31 177 LYS A CA 1
ATOM 1463 C C . LYS A 1 177 ? 12.464 4.916 -29.163 1.00 88.31 177 LYS A C 1
ATOM 1465 O O . LYS A 1 177 ? 12.763 5.825 -29.934 1.00 88.31 177 LYS A O 1
ATOM 1470 N N . GLY A 1 178 ? 13.377 4.271 -28.433 1.00 84.12 178 GLY A N 1
ATOM 1471 C CA . GLY A 1 178 ? 14.800 4.622 -28.406 1.00 84.12 178 GLY A CA 1
ATOM 1472 C C . GLY A 1 178 ? 15.085 5.991 -27.777 1.00 84.12 178 GLY A C 1
ATOM 1473 O O . GLY A 1 178 ? 16.125 6.590 -28.043 1.00 84.12 178 GLY A O 1
ATOM 1474 N N . LEU A 1 179 ? 14.154 6.521 -26.977 1.00 86.31 179 LEU A N 1
ATOM 1475 C CA . LEU A 1 179 ? 14.323 7.779 -26.254 1.00 86.31 179 LEU A CA 1
ATOM 1476 C C . LEU A 1 179 ? 15.083 7.543 -24.947 1.00 86.31 179 LEU A C 1
ATOM 1478 O O . LEU A 1 179 ? 15.048 6.455 -24.370 1.00 86.31 179 LEU A O 1
ATOM 1482 N N . LYS A 1 180 ? 15.726 8.597 -24.434 1.00 86.81 180 LYS A N 1
ATOM 1483 C CA . LYS A 1 180 ? 16.324 8.564 -23.096 1.00 86.81 180 LYS A CA 1
ATOM 1484 C C . LYS A 1 180 ? 15.225 8.308 -22.061 1.00 86.81 180 LYS A C 1
ATOM 1486 O O . LYS A 1 180 ? 14.311 9.120 -21.930 1.00 86.81 180 LYS A O 1
ATOM 1491 N N . VAL A 1 181 ? 15.349 7.204 -21.327 1.00 88.19 181 VAL A N 1
ATOM 1492 C CA . VAL A 1 181 ? 14.450 6.870 -20.218 1.00 88.19 181 VAL A CA 1
ATOM 1493 C C . VAL A 1 181 ? 14.683 7.864 -19.081 1.00 88.19 181 VAL A C 1
ATOM 1495 O O . VAL A 1 181 ? 15.824 8.095 -18.675 1.00 88.19 181 VAL A O 1
ATOM 1498 N N . MET A 1 182 ? 13.610 8.478 -18.589 1.00 85.56 182 MET A N 1
ATOM 1499 C CA . MET A 1 182 ? 13.669 9.410 -17.463 1.00 85.56 182 MET A CA 1
ATOM 1500 C C . MET A 1 182 ? 14.022 8.677 -16.163 1.00 85.56 182 MET A C 1
ATOM 1502 O O . MET A 1 182 ? 13.479 7.606 -15.883 1.00 85.56 182 MET A O 1
ATOM 1506 N N . ALA A 1 183 ? 14.927 9.253 -15.369 1.00 84.88 183 ALA A N 1
ATOM 1507 C CA . ALA A 1 183 ? 15.299 8.678 -14.085 1.00 84.88 183 ALA A CA 1
ATOM 1508 C C . ALA A 1 183 ? 14.178 8.886 -13.047 1.00 84.88 183 ALA A C 1
ATOM 1510 O O . ALA A 1 183 ? 13.496 9.914 -13.083 1.00 84.88 183 ALA A O 1
ATOM 1511 N N . PRO A 1 184 ? 14.008 7.974 -12.073 1.00 83.25 184 PRO A N 1
ATOM 1512 C CA . PRO A 1 184 ? 12.979 8.110 -11.038 1.00 83.25 184 PRO A CA 1
ATOM 1513 C C . PRO A 1 184 ? 13.044 9.421 -10.239 1.00 83.25 184 PRO A C 1
ATOM 1515 O O . PRO A 1 184 ? 12.006 9.978 -9.890 1.00 83.25 184 PRO A O 1
ATOM 1518 N N . ALA A 1 185 ? 14.246 9.962 -10.008 1.00 78.31 185 ALA A N 1
ATOM 1519 C CA . ALA A 1 185 ? 14.432 11.245 -9.324 1.00 78.31 185 ALA A CA 1
ATOM 1520 C C . ALA A 1 185 ? 13.810 12.435 -10.086 1.00 78.31 185 ALA A C 1
ATOM 1522 O O . ALA A 1 185 ? 13.307 13.373 -9.468 1.00 78.31 185 ALA A O 1
ATOM 1523 N N . ASP A 1 186 ? 13.788 12.371 -11.420 1.00 76.56 186 ASP A N 1
ATOM 1524 C CA . ASP A 1 186 ? 13.231 13.419 -12.281 1.00 76.56 186 ASP A CA 1
ATOM 1525 C C . ASP A 1 186 ? 11.697 13.299 -12.394 1.00 76.56 186 ASP A C 1
ATOM 1527 O O . ASP A 1 186 ? 10.993 14.295 -12.587 1.00 76.56 186 ASP A O 1
ATOM 1531 N N . LEU A 1 187 ? 11.152 12.086 -12.219 1.00 73.06 187 LEU A N 1
ATOM 1532 C CA . LEU A 1 187 ? 9.705 11.840 -12.209 1.00 73.06 187 LEU A CA 1
ATOM 1533 C C . LEU A 1 187 ? 9.018 12.540 -11.030 1.00 73.06 187 LEU A C 1
ATOM 1535 O O . LEU A 1 187 ? 7.926 13.082 -11.215 1.00 73.06 187 LEU A O 1
ATOM 1539 N N . ALA A 1 188 ? 9.661 12.573 -9.857 1.00 61.88 188 ALA A N 1
ATOM 1540 C CA . ALA A 1 188 ? 9.152 13.263 -8.669 1.00 61.88 188 ALA A CA 1
ATOM 1541 C C . ALA A 1 188 ? 9.053 14.786 -8.887 1.00 61.88 188 ALA A C 1
ATOM 1543 O O . ALA A 1 188 ? 8.018 15.391 -8.618 1.00 61.88 188 ALA A O 1
ATOM 1544 N N . GLN A 1 189 ? 10.078 15.394 -9.493 1.00 55.81 189 GLN A N 1
ATOM 1545 C CA . GLN A 1 189 ? 10.128 16.840 -9.762 1.00 55.81 189 GLN A CA 1
ATOM 1546 C C . GLN A 1 189 ? 9.114 17.290 -10.829 1.00 55.81 189 GLN A C 1
ATOM 1548 O O . GLN A 1 189 ? 8.639 18.425 -10.818 1.00 55.81 189 GLN A O 1
ATOM 1553 N N . SER A 1 190 ? 8.741 16.395 -11.751 1.00 54.00 190 SER A N 1
ATOM 1554 C CA . SER A 1 190 ? 7.746 16.687 -12.792 1.00 54.00 190 SER A CA 1
ATOM 1555 C C . SER A 1 190 ? 6.314 16.874 -12.258 1.00 54.00 190 SER A C 1
ATOM 1557 O O . SER A 1 190 ? 5.466 17.428 -12.966 1.00 54.00 190 SER A O 1
ATOM 1559 N N . GLN A 1 191 ? 6.037 16.426 -11.026 1.00 52.06 191 GLN A N 1
ATOM 1560 C CA . GLN A 1 191 ? 4.724 16.549 -10.387 1.00 52.06 191 GLN A CA 1
ATOM 1561 C C . GLN A 1 191 ? 4.555 17.878 -9.645 1.00 52.06 191 GLN A C 1
ATOM 1563 O O . GLN A 1 191 ? 3.516 18.522 -9.802 1.00 52.06 191 GLN A O 1
ATOM 1568 N N . ASP A 1 192 ? 5.599 18.353 -8.963 1.00 45.84 192 ASP A N 1
ATOM 1569 C CA . ASP A 1 192 ? 5.587 19.643 -8.255 1.00 45.84 192 ASP A CA 1
ATOM 1570 C C . ASP A 1 192 ? 5.439 20.846 -9.205 1.00 45.84 192 ASP A C 1
ATOM 1572 O O . ASP A 1 192 ? 4.917 21.896 -8.835 1.00 45.84 192 ASP A O 1
ATOM 1576 N N . GLY A 1 193 ? 5.833 20.692 -10.473 1.00 39.00 193 GLY A N 1
ATOM 1577 C CA . GLY A 1 193 ? 5.658 21.721 -11.502 1.00 39.00 193 GLY A CA 1
ATOM 1578 C C . GLY A 1 193 ? 4.231 21.863 -12.054 1.00 39.00 193 GLY A C 1
ATOM 1579 O O . GLY A 1 193 ? 3.947 22.847 -12.739 1.00 39.00 193 GLY A O 1
ATOM 1580 N N . LYS A 1 194 ? 3.320 20.911 -11.794 1.00 42.31 194 LYS A N 1
ATOM 1581 C CA . LYS A 1 194 ? 1.943 20.924 -12.339 1.00 42.31 194 LYS A CA 1
ATOM 1582 C C . LYS A 1 194 ? 0.884 21.467 -11.374 1.00 42.31 194 LYS A C 1
ATOM 1584 O O . LYS A 1 194 ? -0.191 21.842 -11.832 1.00 42.31 194 LYS A O 1
ATOM 1589 N N . THR A 1 195 ? 1.181 21.594 -10.082 1.00 38.06 195 THR A N 1
ATOM 1590 C CA . THR A 1 195 ? 0.271 22.149 -9.056 1.00 38.06 195 THR A CA 1
ATOM 1591 C C . THR A 1 195 ? 0.349 23.677 -8.903 1.00 38.06 195 THR A C 1
ATOM 1593 O O . THR A 1 195 ? -0.357 24.252 -8.079 1.00 38.06 195 THR A O 1
ATOM 1596 N N . GLY A 1 196 ? 1.140 24.369 -9.733 1.00 38.34 196 GLY A N 1
ATOM 1597 C CA . GLY A 1 196 ? 1.398 25.810 -9.629 1.00 38.34 196 GLY A CA 1
ATOM 1598 C C . GLY A 1 196 ? 0.993 26.653 -10.842 1.00 38.34 196 GLY A C 1
ATOM 1599 O O . GLY A 1 196 ? 1.779 27.492 -11.269 1.00 38.34 196 GLY A O 1
ATOM 1600 N N . VAL A 1 197 ? -0.203 26.481 -11.418 1.00 39.53 197 VAL A N 1
ATOM 1601 C CA . VAL A 1 197 ? -0.762 27.480 -12.357 1.00 39.53 197 VAL A CA 1
ATOM 1602 C C . VAL A 1 197 ? -2.225 27.763 -12.024 1.00 39.53 197 VAL A C 1
ATOM 1604 O O . VAL A 1 197 ? -3.142 27.308 -12.699 1.00 39.53 197 VAL A O 1
ATOM 1607 N N . ALA A 1 198 ? -2.446 28.566 -10.983 1.00 38.16 198 ALA A N 1
ATOM 1608 C CA . ALA A 1 198 ? -3.715 29.247 -10.763 1.00 38.16 198 ALA A CA 1
ATOM 1609 C C . ALA A 1 198 ? -3.472 30.727 -10.424 1.00 38.16 198 ALA A C 1
ATOM 1611 O O . ALA A 1 198 ? -2.957 31.077 -9.370 1.00 38.16 198 ALA A O 1
ATOM 1612 N N . ASN A 1 199 ? -3.910 31.571 -11.361 1.00 35.12 199 ASN A N 1
ATOM 1613 C CA . ASN A 1 199 ? -4.313 32.969 -11.207 1.00 35.12 199 ASN A CA 1
ATOM 1614 C C . ASN A 1 199 ? -3.231 34.042 -10.945 1.00 35.12 199 ASN A C 1
ATOM 1616 O O . ASN A 1 199 ? -2.992 34.479 -9.822 1.00 35.12 199 ASN A O 1
ATOM 1620 N N . ARG A 1 200 ? -2.675 34.604 -12.030 1.00 33.28 200 ARG A N 1
ATOM 1621 C CA . ARG A 1 200 ? -2.103 35.963 -12.009 1.00 33.28 200 ARG A CA 1
ATOM 1622 C C . ARG A 1 200 ? -3.239 36.992 -12.058 1.00 33.28 200 ARG A C 1
ATOM 1624 O O . ARG A 1 200 ? -3.572 37.506 -13.120 1.00 33.28 200 ARG A O 1
ATOM 1631 N N . GLY A 1 201 ? -3.814 37.289 -10.896 1.00 31.36 201 GLY A N 1
ATOM 1632 C CA . GLY A 1 201 ? -4.531 38.542 -10.662 1.00 31.36 201 GLY A CA 1
ATOM 1633 C C . GLY A 1 201 ? -3.518 39.668 -10.448 1.00 31.36 201 GLY A C 1
ATOM 1634 O O . GLY A 1 201 ? -2.660 39.579 -9.573 1.00 31.36 201 GLY A O 1
ATOM 1635 N N . SER A 1 202 ? -3.570 40.703 -11.283 1.00 33.88 202 SER A N 1
ATOM 1636 C CA . SER A 1 202 ? -2.703 41.883 -11.197 1.00 33.88 202 SER A CA 1
ATOM 1637 C C . SER A 1 202 ? -2.917 42.660 -9.890 1.00 33.88 202 SER A C 1
ATOM 1639 O O . SER A 1 202 ? -4.070 42.937 -9.558 1.00 33.88 202 SER A O 1
ATOM 1641 N N . PRO A 1 203 ? -1.861 43.134 -9.200 1.00 30.75 203 PRO A N 1
ATOM 1642 C CA . PRO A 1 203 ? -2.017 44.173 -8.192 1.00 30.75 203 PRO A CA 1
ATOM 1643 C C . PRO A 1 203 ? -1.777 45.563 -8.788 1.00 30.75 203 PRO A C 1
ATOM 1645 O O . PRO A 1 203 ? -0.784 45.830 -9.466 1.00 30.75 203 PRO A O 1
ATOM 1648 N N . SER A 1 204 ? -2.732 46.440 -8.497 1.00 29.06 204 SER A N 1
ATOM 1649 C CA . SER A 1 204 ? -2.742 47.870 -8.780 1.00 29.06 204 SER A CA 1
ATOM 1650 C C . SER A 1 204 ? -1.577 48.616 -8.114 1.00 29.06 204 SER A C 1
ATOM 1652 O O . SER A 1 204 ? -1.149 48.290 -7.009 1.00 29.06 204 SER A O 1
ATOM 1654 N N . ARG A 1 205 ? -1.120 49.670 -8.798 1.00 31.34 205 ARG A N 1
ATOM 1655 C CA . ARG A 1 205 ? -0.151 50.685 -8.355 1.00 31.34 205 ARG A CA 1
ATOM 1656 C C . ARG A 1 205 ? -0.590 51.366 -7.056 1.00 31.34 205 ARG A C 1
ATOM 1658 O O . ARG A 1 205 ? -1.723 51.827 -7.021 1.00 31.34 205 ARG A O 1
ATOM 1665 N N . TYR A 1 206 ? 0.331 51.583 -6.113 1.00 26.08 206 TYR A N 1
ATOM 1666 C CA . TYR A 1 206 ? 0.394 52.804 -5.293 1.00 26.08 206 TYR A CA 1
ATOM 1667 C C . TYR A 1 206 ? 1.842 53.109 -4.864 1.00 26.08 206 TYR A C 1
ATOM 1669 O O . TYR A 1 206 ? 2.623 52.210 -4.567 1.00 26.08 206 TYR A O 1
ATOM 1677 N N . ASN A 1 207 ? 2.178 54.401 -4.917 1.00 28.30 207 ASN A N 1
ATOM 1678 C CA . ASN A 1 207 ? 3.490 55.024 -4.712 1.00 28.30 207 ASN A CA 1
ATOM 1679 C C . ASN A 1 207 ? 3.819 55.273 -3.227 1.00 28.30 207 ASN A C 1
ATOM 1681 O O . ASN A 1 207 ? 2.920 55.607 -2.459 1.00 28.30 207 ASN A O 1
ATOM 1685 N N . GLY A 1 208 ? 5.115 55.284 -2.882 1.00 26.27 208 GLY A N 1
ATOM 1686 C CA . GLY A 1 208 ? 5.653 55.904 -1.659 1.00 26.27 208 GLY A CA 1
ATOM 1687 C C . GLY A 1 208 ? 7.139 55.588 -1.412 1.00 26.27 208 GLY A C 1
ATOM 1688 O O . GLY A 1 208 ? 7.458 54.500 -0.952 1.00 26.27 208 GLY A O 1
ATOM 1689 N N . LEU A 1 209 ? 8.039 56.526 -1.739 1.00 24.56 209 LEU A N 1
ATOM 1690 C CA . LEU A 1 209 ? 9.479 56.549 -1.384 1.00 24.56 209 LEU A CA 1
ATOM 1691 C C . LEU A 1 209 ? 9.692 57.083 0.071 1.00 24.56 209 LEU A C 1
ATOM 1693 O O . LEU A 1 209 ? 8.728 57.581 0.648 1.00 24.56 209 LEU A O 1
ATOM 1697 N N . PRO A 1 210 ? 10.933 57.226 0.600 1.00 39.75 210 PRO A N 1
ATOM 1698 C CA . PRO A 1 210 ? 11.917 56.187 0.956 1.00 39.75 210 PRO A CA 1
ATOM 1699 C C . PRO A 1 210 ? 12.505 56.422 2.383 1.00 39.75 210 PRO A C 1
ATOM 1701 O O . PRO A 1 210 ? 12.434 57.535 2.892 1.00 39.75 210 PRO A O 1
ATOM 1704 N N . ASP A 1 211 ? 13.194 55.456 3.007 1.00 27.72 211 ASP A N 1
ATOM 1705 C CA . ASP A 1 211 ? 14.289 55.815 3.934 1.00 27.72 211 ASP A CA 1
ATOM 1706 C C . ASP A 1 211 ? 15.344 54.706 4.119 1.00 27.72 211 ASP A C 1
ATOM 1708 O O . ASP A 1 211 ? 15.076 53.513 3.989 1.00 27.72 211 ASP A O 1
ATOM 1712 N N . ARG A 1 212 ? 16.555 55.203 4.369 1.00 27.67 212 ARG A N 1
ATOM 1713 C CA . ARG A 1 212 ? 17.901 54.658 4.620 1.00 27.67 212 ARG A CA 1
ATOM 1714 C C . ARG A 1 212 ? 17.905 53.603 5.745 1.00 27.67 212 ARG A C 1
ATOM 1716 O O . ARG A 1 212 ? 16.965 53.543 6.518 1.00 27.67 212 ARG A O 1
ATOM 1723 N N . SER A 1 213 ? 18.890 52.746 6.011 1.00 26.59 213 SER A N 1
ATOM 1724 C CA . SER A 1 213 ? 20.328 52.553 5.730 1.00 26.59 213 SER A CA 1
ATOM 1725 C C . SER A 1 213 ? 20.662 51.183 6.371 1.00 26.59 213 SER A C 1
ATOM 1727 O O . SER A 1 213 ? 20.016 50.816 7.347 1.00 26.59 213 SER A O 1
ATOM 1729 N N . CYS A 1 214 ? 21.548 50.342 5.835 1.00 26.11 214 CYS A N 1
ATOM 1730 C CA . CYS A 1 214 ? 22.972 50.245 6.204 1.00 26.11 214 CYS A CA 1
ATOM 1731 C C . CYS A 1 214 ? 23.660 49.344 5.155 1.00 26.11 214 CYS A C 1
ATOM 1733 O O . CYS A 1 214 ? 23.201 48.234 4.916 1.00 26.11 214 CYS A O 1
ATOM 1735 N N . ILE A 1 215 ? 24.539 49.899 4.317 1.00 28.08 215 ILE A N 1
ATOM 1736 C CA . ILE A 1 215 ? 26.016 49.904 4.421 1.00 28.08 215 ILE A CA 1
ATOM 1737 C C . ILE A 1 215 ? 26.656 48.537 4.112 1.00 28.08 215 ILE A C 1
ATOM 1739 O O . ILE A 1 215 ? 26.566 47.581 4.875 1.00 28.08 215 ILE A O 1
ATOM 1743 N N . CYS A 1 216 ? 27.333 48.537 2.962 1.00 27.20 216 CYS A N 1
ATOM 1744 C CA . CYS A 1 216 ? 28.243 47.548 2.393 1.00 27.20 216 CYS A CA 1
ATOM 1745 C C . CYS A 1 216 ? 29.601 47.526 3.121 1.00 27.20 216 CYS A C 1
ATOM 1747 O O . CYS A 1 216 ? 29.961 48.532 3.725 1.00 27.20 216 CYS A O 1
ATOM 1749 N N . PHE A 1 217 ? 30.382 46.452 2.951 1.00 25.88 217 PHE A N 1
ATOM 1750 C CA . PHE A 1 217 ? 31.778 46.424 2.443 1.00 25.88 217 PHE A CA 1
ATOM 1751 C C . PHE A 1 217 ? 32.386 45.026 2.715 1.00 25.88 217 PHE A C 1
ATOM 1753 O O . PHE A 1 217 ? 32.137 44.487 3.785 1.00 25.88 217 PHE A O 1
ATOM 1760 N N . VAL A 1 218 ? 33.242 44.387 1.913 1.00 31.22 218 VAL A N 1
ATOM 1761 C CA . VAL A 1 218 ? 33.638 44.391 0.488 1.00 31.22 218 VAL A CA 1
ATOM 1762 C C . VAL A 1 218 ? 34.657 43.244 0.356 1.00 31.22 218 VAL A C 1
ATOM 1764 O O . VAL A 1 218 ? 35.353 42.916 1.318 1.00 31.22 218 VAL A O 1
ATOM 1767 N N . ASP A 1 219 ? 34.700 42.645 -0.829 1.00 33.22 219 ASP A N 1
ATOM 1768 C CA . ASP A 1 219 ? 35.677 41.668 -1.322 1.00 33.22 219 ASP A CA 1
ATOM 1769 C C . ASP A 1 219 ? 37.145 42.106 -1.202 1.00 33.22 219 ASP A C 1
ATOM 1771 O O . ASP A 1 219 ? 37.424 43.295 -1.302 1.00 33.22 219 ASP A O 1
ATOM 1775 N N . THR A 1 220 ? 38.094 41.158 -1.153 1.00 31.16 220 THR A N 1
ATOM 1776 C CA . THR A 1 220 ? 39.377 41.197 -1.913 1.00 31.16 220 THR A CA 1
ATOM 1777 C C . THR A 1 220 ? 40.000 39.781 -1.873 1.00 31.16 220 THR A C 1
ATOM 1779 O O . THR A 1 220 ? 40.252 39.268 -0.790 1.00 31.16 220 THR A O 1
ATOM 1782 N N . GLU A 1 221 ? 39.967 38.963 -2.929 1.00 29.09 221 GLU A N 1
ATOM 1783 C CA . GLU A 1 221 ? 40.851 38.868 -4.116 1.00 29.09 221 GLU A CA 1
ATOM 1784 C C . GLU A 1 221 ? 42.256 38.229 -3.909 1.00 29.09 221 GLU A C 1
ATOM 1786 O O . GLU A 1 221 ? 43.094 38.750 -3.185 1.00 29.09 221 GLU A O 1
ATOM 1791 N N . LEU A 1 222 ? 42.452 37.106 -4.626 1.00 30.58 222 LEU A N 1
ATOM 1792 C CA . LEU A 1 222 ? 43.596 36.619 -5.436 1.00 30.58 222 LEU A CA 1
ATOM 1793 C C . LEU A 1 222 ? 45.060 36.439 -4.937 1.00 30.58 222 LEU A C 1
ATOM 1795 O O . LEU A 1 222 ? 45.724 37.385 -4.536 1.00 30.58 222 LEU A O 1
ATOM 1799 N N . ALA A 1 223 ? 45.581 35.248 -5.317 1.00 30.69 223 ALA A N 1
ATOM 1800 C CA . ALA A 1 223 ? 46.947 34.884 -5.785 1.00 30.69 223 ALA A CA 1
ATOM 1801 C C . ALA A 1 223 ? 48.091 34.867 -4.732 1.00 30.69 223 ALA A C 1
ATOM 1803 O O . ALA A 1 223 ? 48.064 35.638 -3.790 1.00 30.69 223 ALA A O 1
ATOM 1804 N N . ALA A 1 224 ? 49.152 34.042 -4.759 1.00 33.88 224 ALA A N 1
ATOM 1805 C CA . ALA A 1 224 ? 49.845 33.192 -5.746 1.00 33.88 224 ALA A CA 1
ATOM 1806 C C . ALA A 1 224 ? 50.783 32.207 -4.948 1.00 33.88 224 ALA A C 1
ATOM 1808 O O . ALA A 1 224 ? 51.160 32.558 -3.836 1.00 33.88 224 ALA A O 1
ATOM 1809 N N . VAL A 1 225 ? 51.019 30.934 -5.329 1.00 34.34 225 VAL A N 1
ATOM 1810 C CA . VAL A 1 225 ? 52.105 30.375 -6.199 1.00 34.34 225 VAL A CA 1
ATOM 1811 C C . VAL A 1 225 ? 53.396 29.898 -5.465 1.00 34.34 225 VAL A C 1
ATOM 1813 O O . VAL A 1 225 ? 53.957 30.665 -4.693 1.00 34.34 225 VAL A O 1
ATOM 1816 N N . CYS A 1 226 ? 53.855 28.675 -5.838 1.00 29.42 226 CYS A N 1
ATOM 1817 C CA . CYS A 1 226 ? 55.208 28.040 -5.757 1.00 29.42 226 CYS A CA 1
ATOM 1818 C C . CYS A 1 226 ? 55.816 27.731 -4.371 1.00 29.42 226 CYS A C 1
ATOM 1820 O O . CYS A 1 226 ? 55.619 28.492 -3.436 1.00 29.42 226 CYS A O 1
ATOM 1822 N N . ASP A 1 227 ? 56.623 26.693 -4.120 1.00 32.53 227 ASP A N 1
ATOM 1823 C CA . ASP A 1 227 ? 57.182 25.510 -4.816 1.00 32.53 227 ASP A CA 1
ATOM 1824 C C . ASP A 1 227 ? 57.772 24.608 -3.691 1.00 32.53 227 ASP A C 1
ATOM 1826 O O . ASP A 1 227 ? 58.063 25.129 -2.612 1.00 32.53 227 ASP A O 1
ATOM 1830 N N . ASP A 1 228 ? 57.892 23.283 -3.876 1.00 32.59 228 ASP A N 1
ATOM 1831 C CA . ASP A 1 228 ? 59.195 22.583 -4.015 1.00 32.59 228 ASP A CA 1
ATOM 1832 C C . ASP A 1 228 ? 59.133 21.036 -3.886 1.00 32.59 228 ASP A C 1
ATOM 1834 O O . ASP A 1 228 ? 58.622 20.472 -2.921 1.00 32.59 228 ASP A O 1
ATOM 1838 N N . GLU A 1 229 ? 59.683 20.424 -4.939 1.00 35.84 229 GLU A N 1
ATOM 1839 C CA . GLU A 1 229 ? 60.459 19.187 -5.145 1.00 35.84 229 GLU A CA 1
ATOM 1840 C C . GLU A 1 229 ? 60.322 17.846 -4.370 1.00 35.84 229 GLU A C 1
ATOM 1842 O O . GLU A 1 229 ? 60.348 17.754 -3.147 1.00 35.84 229 GLU A O 1
ATOM 1847 N N . ALA A 1 230 ? 60.432 16.800 -5.216 1.00 38.41 230 ALA A N 1
ATOM 1848 C CA . ALA A 1 230 ? 61.161 15.524 -5.087 1.00 38.41 230 ALA A CA 1
ATOM 1849 C C . ALA A 1 230 ? 60.549 14.355 -4.283 1.00 38.41 230 ALA A C 1
ATOM 1851 O O . ALA A 1 230 ? 60.602 14.325 -3.061 1.00 38.41 230 ALA A O 1
ATOM 1852 N N . ASP A 1 231 ? 60.093 13.302 -4.983 1.00 43.12 231 ASP A N 1
ATOM 1853 C CA . ASP A 1 231 ? 60.939 12.114 -5.211 1.00 43.12 231 ASP A CA 1
ATOM 1854 C C . ASP A 1 231 ? 60.314 11.144 -6.245 1.00 43.12 231 ASP A C 1
ATOM 1856 O O . ASP A 1 231 ? 59.170 10.722 -6.095 1.00 43.12 231 ASP A O 1
ATOM 1860 N N . THR A 1 232 ? 61.142 10.786 -7.238 1.00 47.78 232 THR A N 1
ATOM 1861 C CA . THR A 1 232 ? 61.093 9.680 -8.234 1.00 47.78 232 THR A CA 1
ATOM 1862 C C . THR A 1 232 ? 59.923 9.526 -9.218 1.00 47.78 232 THR A C 1
ATOM 1864 O O . THR A 1 232 ? 58.802 9.146 -8.818 1.00 47.78 232 THR A O 1
#

Foldseek 3Di:
DVCVVVVVCVVVPPPDPVLVVVVVVVLVVLLVDLQPDALLDLVNCVVCVSCPVVDDLVSLQVSCVRRPLVNLLVLLQPQAADLVDGDCSSVLSNQVCCVSYDLVVSLVSCLPRPLLRVLQVLLCQLPPPVCLDPVSLVSSVVVLVVVLVSHDPVSCPDPSNVLSSVLSVVQSVCSVVVHDRDHSVVSVVVVVVPVPDDDPDDDDDDDDDDDDDDDDDDDDDDDDDDDDDDDD

Secondary structure (DSSP, 8-state):
--HHHHGGGHHHHTTSTHHHHHHHHHHHHHHHHHHT--TT-THHHHHHGGGGGTS-HHHHHHHHHHHTHHHHHHHHHH----TTS---HHHHHHGGGGGGS-HHHHHHHHHHHTHHHHHHHHHHHHHSTTTTSHHHHHHHHHHHHHHHHTS-HHHHHSHHHHHHHHHHHHHHHHHHTTPPPPPHHHHHHHHHTTS-----PPPPP---------------------------

Radius of gyration: 28.08 Å; chains: 1; bounding box: 88×71×60 Å

InterPro domains:
  IPR022783 GCF, C-terminal [PF07842] (2-122)
  IPR045211 TFP11/STIP/Ntr1 [PTHR23329] (2-185)

Sequence (232 aa):
MLHTWIHPWLPVLEESRLDQELYGDIRRKLALGLAAWNVLDPSALRVLEPWKGVFSAADMEMLILKSVLPRLVEGLQLFEINPRNQKIEILEAVLPWYDFFPSTTFSSLLVNEFFPKWHQVLYLWLTHPSTSSSTDLDQVFQWHQWWKSLFPTELLAEEGVTTGFRQGLDMINQSIKGLKVMAPADLAQSQDGKTGVANRGSPSRYNGLPDRSCICFVDTELAAVCDDEADT